Protein AF-0000000072904614 (afdb_homodimer)

Nearest PDB structures (foldseek):
  2lqo-assembly1_A  TM=5.918E-01  e=3.196E-02  Mycobacterium tuberculosis
  4i2t-assembly1_A  TM=4.762E-01  e=3.791E-01  Chlorella sorokiniana
  4i2u-assembly1_A  TM=4.594E-01  e=6.918E-01  Chlorella sorokiniana
  4ibp-assembly1_A  TM=5.693E-01  e=1.650E+00  Pseudomonas fluorescens PF5
  6eez-assembly1_A  TM=3.993E-01  e=1.033E+00  Wolbachia endosymbiont of Drosophila melanogaster

pLDDT: mean 92.01, std 10.98, range [40.97, 98.75]

Radius of gyration: 18.7 Å; Cα contacts (8 Å, |Δi|>4): 365; chains: 2; bounding box: 40×59×35 Å

Organism: NCBI:txid1402861

Solvent-accessible surface area (backbone atoms only — not comparable to full-atom values): 13484 Å² total; per-residue (Å²): 128,48,27,41,35,35,39,47,56,49,30,39,62,50,44,51,50,47,54,52,51,55,72,51,32,80,75,64,47,67,43,79,41,48,49,84,54,30,86,78,31,78,92,45,42,78,44,70,76,61,55,59,83,60,36,46,33,27,37,37,64,84,70,45,81,37,47,42,47,58,26,52,32,50,53,31,39,67,25,83,76,39,24,71,60,14,54,54,43,69,36,69,69,40,42,70,50,40,41,59,51,43,49,54,49,49,74,38,40,54,81,61,50,37,43,24,83,78,67,73,51,76,74,126,130,46,27,40,35,37,40,48,55,49,30,39,62,50,44,51,49,47,53,53,51,56,72,51,32,81,75,64,47,68,43,79,42,49,48,86,53,30,84,78,32,77,90,44,42,77,45,70,78,57,60,58,82,60,36,47,33,27,38,38,63,84,69,45,80,38,48,41,47,57,26,52,31,51,52,31,40,68,24,84,77,40,24,70,60,15,56,54,45,69,36,67,69,40,42,70,51,39,42,60,50,42,50,52,49,49,74,38,41,53,80,61,49,38,44,24,83,77,67,74,50,76,76,126

Secondary structure (DSSP, 8-state):
--EEEEE-TT-HHHHHHHHHHHHH-TT--EEEEEGGGGGG-GGGHHHHTTTTTTS-EEE-TT--EEEHHHHHHHHHHHSTTTHHHHHHTTSHHHHHHHHHHHHHHHHHHHHHH--HHHHT----/--EEEEE-TT-HHHHHHHHHHHHH-TT--EEEEEGGGGGG-GGGHHHHTS-TTTS-EEE-TT--EEEHHHHHHHHHHHSTTTHHHHHHTTSHHHHHHHHHHHHHHHHHHHHHH--HHHHT----

InterPro domains:
  IPR007263 DCC1-like thiol-disulfide oxidoreductase family [PF04134] (5-115)
  IPR044691 Thioredoxin DCC1 [PTHR34290] (5-115)

Structure (mmCIF, N/CA/C/O backbone):
data_AF-0000000072904614-model_v1
#
loop_
_entity.id
_entity.type
_entity.pdbx_description
1 polymer 'Uncharacterized protein'
#
loop_
_atom_site.group_PDB
_atom_site.id
_atom_site.type_symbol
_atom_site.label_atom_id
_atom_site.label_alt_id
_atom_site.label_comp_id
_atom_site.label_asym_id
_atom_site.label_entity_id
_atom_site.label_seq_id
_atom_site.pdbx_PDB_ins_code
_atom_site.Cartn_x
_atom_site.Cartn_y
_atom_site.Cartn_z
_atom_site.occupancy
_atom_site.B_iso_or_equiv
_atom_site.auth_seq_id
_atom_site.auth_comp_id
_atom_site.auth_asym_id
_atom_site.auth_atom_id
_atom_site.pdbx_PDB_model_num
ATOM 1 N N . MET A 1 1 ? 10.484 -17.938 -17.828 1 82.5 1 MET A N 1
ATOM 2 C CA . MET A 1 1 ? 9.289 -18.375 -17.109 1 82.5 1 MET A CA 1
ATOM 3 C C . MET A 1 1 ? 8.828 -17.312 -16.125 1 82.5 1 MET A C 1
ATOM 5 O O . MET A 1 1 ? 9.633 -16.484 -15.68 1 82.5 1 MET A O 1
ATOM 9 N N . LYS A 1 2 ? 7.52 -17.141 -15.844 1 96.38 2 LYS A N 1
ATOM 10 C CA . LYS A 1 2 ? 6.902 -16.125 -14.992 1 96.38 2 LYS A CA 1
ATOM 11 C C . LYS A 1 2 ? 6.555 -16.688 -13.625 1 96.38 2 LYS A C 1
ATOM 13 O O . LYS A 1 2 ? 6.496 -17.906 -13.438 1 96.38 2 LYS A O 1
ATOM 18 N N . HIS A 1 3 ? 6.527 -15.891 -12.648 1 98.31 3 HIS A N 1
ATOM 19 C CA . HIS A 1 3 ? 5.887 -16.25 -11.383 1 98.31 3 HIS A CA 1
ATOM 20 C C . HIS A 1 3 ? 4.371 -16.312 -11.539 1 98.31 3 HIS A C 1
ATOM 22 O O . HIS A 1 3 ? 3.793 -15.578 -12.336 1 98.31 3 HIS A O 1
ATOM 28 N N . LEU A 1 4 ? 3.793 -17.203 -10.828 1 97.75 4 LEU A N 1
ATOM 29 C CA . LEU A 1 4 ? 2.338 -17.281 -10.797 1 97.75 4 LEU A CA 1
ATOM 30 C C . LEU A 1 4 ? 1.793 -16.859 -9.438 1 97.75 4 LEU A C 1
ATOM 32 O O . LEU A 1 4 ? 2.111 -17.469 -8.422 1 97.75 4 LEU A O 1
ATOM 36 N N . VAL A 1 5 ? 0.991 -15.797 -9.43 1 98.12 5 VAL A N 1
ATOM 37 C CA . VAL A 1 5 ? 0.44 -15.242 -8.195 1 98.12 5 VAL A CA 1
ATOM 38 C C . VAL A 1 5 ? -1.042 -15.594 -8.086 1 98.12 5 VAL A C 1
ATOM 40 O O . VAL A 1 5 ? -1.798 -15.43 -9.047 1 98.12 5 VAL A O 1
ATOM 43 N N . PHE A 1 6 ? -1.415 -16.078 -6.949 1 96.88 6 PHE A N 1
ATOM 44 C CA . PHE A 1 6 ? -2.805 -16.406 -6.66 1 96.88 6 PHE A CA 1
ATOM 45 C C . PHE A 1 6 ? -3.441 -15.336 -5.785 1 96.88 6 PHE A C 1
ATOM 47 O O . PHE A 1 6 ? -2.939 -15.039 -4.699 1 96.88 6 PHE A O 1
ATOM 54 N N . TYR A 1 7 ? -4.547 -14.766 -6.23 1 96.56 7 TYR A N 1
ATOM 55 C CA . TYR A 1 7 ? -5.172 -13.672 -5.496 1 96.56 7 TYR A CA 1
ATOM 56 C C . TYR A 1 7 ? -6.664 -13.922 -5.316 1 96.56 7 TYR A C 1
ATOM 58 O O . TYR A 1 7 ? -7.262 -14.711 -6.055 1 96.56 7 TYR A O 1
ATOM 66 N N . ASP A 1 8 ? -7.172 -13.297 -4.348 1 95.69 8 ASP A N 1
ATOM 67 C CA . ASP A 1 8 ? -8.602 -13.391 -4.078 1 95.69 8 ASP A CA 1
ATOM 68 C C . ASP A 1 8 ? -9.383 -12.352 -4.883 1 95.69 8 ASP A C 1
ATOM 70 O O . ASP A 1 8 ? -9.445 -11.18 -4.492 1 95.69 8 ASP A O 1
ATOM 74 N N . ALA A 1 9 ? -10.062 -12.805 -5.906 1 95.56 9 ALA A N 1
ATOM 75 C CA . ALA A 1 9 ? -10.742 -11.906 -6.836 1 95.56 9 ALA A CA 1
ATOM 76 C C . ALA A 1 9 ? -12.023 -11.352 -6.227 1 95.56 9 ALA A C 1
ATOM 78 O O . ALA A 1 9 ? -12.602 -10.398 -6.746 1 95.56 9 ALA A O 1
ATOM 79 N N . ASP A 1 10 ? -12.445 -11.922 -5.168 1 94.62 10 ASP A N 1
ATOM 80 C CA . ASP A 1 10 ? -13.656 -11.438 -4.508 1 94.62 10 ASP A CA 1
ATOM 81 C C . ASP A 1 10 ? -13.344 -10.281 -3.566 1 94.62 10 ASP A C 1
ATOM 83 O O . ASP A 1 10 ? -14.25 -9.609 -3.066 1 94.62 10 ASP A O 1
ATOM 87 N N . CYS A 1 11 ? -12.117 -10.031 -3.303 1 96.69 11 CYS A N 1
ATOM 88 C CA . CYS A 1 11 ? -11.664 -9 -2.375 1 96.69 11 CYS A CA 1
ATOM 89 C C . CYS A 1 11 ? -11.289 -7.723 -3.117 1 96.69 11 CYS A C 1
ATOM 91 O O . CYS A 1 11 ? -10.367 -7.723 -3.934 1 96.69 11 CYS A O 1
ATOM 93 N N . PRO A 1 12 ? -11.922 -6.578 -2.807 1 97.12 12 PRO A N 1
ATOM 94 C CA . PRO A 1 12 ? -11.602 -5.328 -3.5 1 97.12 12 PRO A CA 1
ATOM 95 C C . PRO A 1 12 ? -10.156 -4.898 -3.303 1 97.12 12 PRO A C 1
ATOM 97 O O . PRO A 1 12 ? -9.516 -4.418 -4.242 1 97.12 12 PRO A O 1
ATOM 100 N N . LEU A 1 13 ? -9.664 -5.062 -2.117 1 98.06 13 LEU A N 1
ATOM 101 C CA . LEU A 1 13 ? -8.266 -4.734 -1.896 1 98.06 13 LEU A CA 1
ATOM 102 C C . LEU A 1 13 ? -7.359 -5.578 -2.785 1 98.06 13 LEU A C 1
ATOM 104 O O . LEU A 1 13 ? -6.488 -5.047 -3.479 1 98.06 13 LEU A O 1
ATOM 108 N N . CYS A 1 14 ? -7.547 -6.832 -2.803 1 98.25 14 CYS A N 1
ATOM 109 C CA . CYS A 1 14 ? -6.707 -7.766 -3.541 1 98.25 14 CYS A CA 1
ATOM 110 C C . CYS A 1 14 ? -6.766 -7.488 -5.039 1 98.25 14 CYS A C 1
ATOM 112 O O . CYS A 1 14 ? -5.73 -7.449 -5.707 1 98.25 14 CYS A O 1
ATOM 114 N N . SER A 1 15 ? -7.902 -7.281 -5.516 1 97.81 15 SER A N 1
ATOM 115 C CA . SER A 1 15 ? -8.102 -7.066 -6.945 1 97.81 15 SER A CA 1
ATOM 116 C C . SER A 1 15 ? -7.477 -5.75 -7.398 1 97.81 15 SER A C 1
ATOM 118 O O . SER A 1 15 ? -6.891 -5.676 -8.484 1 97.81 15 SER A O 1
ATOM 120 N N . ASN A 1 16 ? -7.645 -4.766 -6.637 1 98.25 16 ASN A N 1
ATOM 121 C CA . ASN A 1 16 ? -7.129 -3.471 -7.066 1 98.25 16 ASN A CA 1
ATOM 122 C C . ASN A 1 16 ? -5.621 -3.367 -6.848 1 98.25 16 ASN A C 1
ATOM 124 O O . ASN A 1 16 ? -4.922 -2.713 -7.621 1 98.25 16 ASN A O 1
ATOM 128 N N . VAL A 1 17 ? -5.062 -4.035 -5.797 1 98.5 17 VAL A N 1
ATOM 129 C CA . 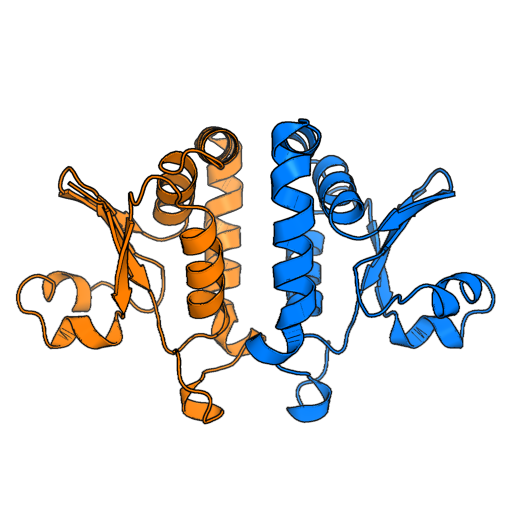VAL A 1 17 ? -3.611 -4.129 -5.66 1 98.5 17 VAL A CA 1
ATOM 130 C C . VAL A 1 17 ? -3.025 -4.859 -6.863 1 98.5 17 VAL A C 1
ATOM 132 O O . VAL A 1 17 ? -1.994 -4.453 -7.406 1 98.5 17 VAL A O 1
ATOM 135 N N . LYS A 1 18 ? -3.691 -5.879 -7.273 1 98.62 18 LYS A N 1
ATOM 136 C CA . LYS A 1 18 ? -3.266 -6.578 -8.484 1 98.62 18 LYS A CA 1
ATOM 137 C C . LYS A 1 18 ? -3.174 -5.621 -9.672 1 98.62 18 LYS A C 1
ATOM 139 O O . LYS A 1 18 ? -2.186 -5.629 -10.406 1 98.62 18 LYS A O 1
ATOM 144 N N . LYS A 1 19 ? -4.176 -4.789 -9.875 1 98.38 19 LYS A N 1
ATOM 145 C CA . LYS A 1 19 ? -4.184 -3.82 -10.969 1 98.38 19 LYS A CA 1
ATOM 146 C C . LYS A 1 19 ? -2.959 -2.912 -10.906 1 98.38 19 LYS A C 1
ATOM 148 O O . LYS A 1 19 ? -2.303 -2.682 -11.922 1 98.38 19 LYS A O 1
ATOM 153 N N . VAL A 1 20 ? -2.67 -2.473 -9.758 1 98.31 20 VAL A N 1
ATOM 154 C CA . VAL A 1 20 ? -1.54 -1.573 -9.555 1 98.31 20 VAL A CA 1
ATOM 155 C C . VAL A 1 20 ? -0.234 -2.303 -9.859 1 98.31 20 VAL A C 1
ATOM 157 O O . VAL A 1 20 ? 0.625 -1.778 -10.57 1 98.31 20 VAL A O 1
ATOM 160 N N . VAL A 1 21 ? -0.074 -3.512 -9.297 1 98.56 21 VAL A N 1
ATOM 161 C CA . VAL A 1 21 ? 1.147 -4.285 -9.492 1 98.56 21 VAL A CA 1
ATOM 162 C C . VAL A 1 21 ? 1.318 -4.617 -10.969 1 98.56 21 VAL A C 1
ATOM 164 O O . VAL A 1 21 ? 2.432 -4.562 -11.5 1 98.56 21 VAL A O 1
ATOM 167 N N . GLN A 1 22 ? 0.254 -4.898 -11.633 1 98.38 22 GLN A N 1
ATOM 168 C CA . GLN A 1 22 ? 0.303 -5.176 -13.062 1 98.38 22 GLN A CA 1
ATOM 169 C C . GLN A 1 22 ? 0.791 -3.959 -13.844 1 98.38 22 GLN A C 1
ATOM 171 O O . GLN A 1 22 ? 1.58 -4.094 -14.781 1 98.38 22 GLN A O 1
ATOM 176 N N . ALA A 1 23 ? 0.336 -2.828 -13.453 1 97.25 23 ALA A N 1
ATOM 177 C CA . ALA A 1 23 ? 0.753 -1.594 -14.117 1 97.25 23 ALA A CA 1
ATOM 178 C C . ALA A 1 23 ? 2.248 -1.349 -13.922 1 97.25 23 ALA A C 1
ATOM 180 O O . ALA A 1 23 ? 2.902 -0.766 -14.789 1 97.25 23 ALA A O 1
ATOM 181 N N . LEU A 1 24 ? 2.773 -1.854 -12.867 1 97.19 24 LEU A N 1
ATOM 182 C CA . LEU A 1 24 ? 4.18 -1.645 -12.531 1 97.19 24 LEU A CA 1
ATOM 183 C C . LEU A 1 24 ? 5.047 -2.75 -13.125 1 97.19 24 LEU A C 1
ATOM 185 O O . LEU A 1 24 ? 6.273 -2.631 -13.164 1 97.19 24 LEU A O 1
ATOM 189 N N . ASP A 1 25 ? 4.406 -3.773 -13.57 1 97.88 25 ASP A N 1
ATOM 190 C CA . ASP A 1 25 ? 5.117 -4.941 -14.07 1 97.88 25 ASP A CA 1
ATOM 191 C C . ASP A 1 25 ? 5.457 -4.781 -15.555 1 97.88 25 ASP A C 1
ATOM 193 O O . ASP A 1 25 ? 5.031 -5.586 -16.391 1 97.88 25 ASP A O 1
ATOM 197 N N . TRP A 1 26 ? 6.348 -3.908 -15.852 1 96.06 26 TRP A N 1
ATOM 198 C CA . TRP A 1 26 ? 6.742 -3.629 -17.234 1 96.06 26 TRP A CA 1
ATOM 199 C C . TRP A 1 26 ? 7.496 -4.809 -17.828 1 96.06 26 TRP A C 1
ATOM 201 O O . TRP A 1 26 ? 7.543 -4.969 -19.047 1 96.06 26 TRP A O 1
ATOM 211 N N . GLY A 1 27 ? 8.117 -5.633 -17.016 1 96.06 27 GLY A N 1
ATOM 212 C CA . GLY A 1 27 ? 8.875 -6.785 -17.484 1 96.06 27 GLY A CA 1
ATOM 213 C C . GLY A 1 27 ? 8.016 -8.016 -17.703 1 96.06 27 GLY A C 1
ATOM 214 O O . GLY A 1 27 ? 8.523 -9.062 -18.094 1 96.06 27 GLY A O 1
ATOM 215 N N . LYS A 1 28 ? 6.715 -7.91 -17.422 1 97.5 28 LYS A N 1
ATOM 216 C CA . LYS A 1 28 ? 5.777 -9.016 -17.578 1 97.5 28 LYS A CA 1
ATOM 217 C C . LYS A 1 28 ? 6.285 -10.273 -16.875 1 97.5 28 LYS A C 1
ATOM 219 O O . LYS A 1 28 ? 6.336 -11.352 -17.469 1 97.5 28 LYS A O 1
ATOM 224 N N . ARG A 1 29 ? 6.59 -10.07 -15.602 1 97.94 29 ARG A N 1
ATOM 225 C CA . ARG A 1 29 ? 7.227 -11.133 -14.82 1 97.94 29 ARG A CA 1
ATOM 226 C C . ARG A 1 29 ? 6.184 -11.969 -14.078 1 97.94 29 ARG A C 1
ATOM 228 O O . ARG A 1 29 ? 6.492 -13.047 -13.578 1 97.94 29 ARG A O 1
ATOM 235 N N . LEU A 1 30 ? 4.988 -11.5 -14.039 1 98.69 30 LEU A N 1
ATOM 236 C CA . LEU A 1 30 ? 3.975 -12.125 -13.195 1 98.69 30 LEU A CA 1
ATOM 237 C C . LEU A 1 30 ? 2.785 -12.594 -14.031 1 98.69 30 LEU A C 1
ATOM 239 O O . LEU A 1 30 ? 2.326 -11.875 -14.914 1 98.69 30 LEU A O 1
ATOM 243 N N . ASP A 1 31 ? 2.283 -13.766 -13.805 1 98.38 31 ASP A N 1
ATOM 244 C CA . ASP A 1 31 ? 0.938 -14.211 -14.156 1 98.38 31 ASP A CA 1
ATOM 245 C C . ASP A 1 31 ? 0.038 -14.25 -12.922 1 98.38 31 ASP A C 1
ATOM 247 O O . ASP A 1 31 ? 0.518 -14.445 -11.805 1 98.38 31 ASP A O 1
ATOM 251 N N . TRP A 1 32 ? -1.227 -14.07 -13.164 1 98 32 TRP A N 1
ATOM 252 C CA . TRP A 1 32 ? -2.186 -14.008 -12.062 1 98 32 TRP A CA 1
ATOM 253 C C . TRP A 1 32 ? -3.307 -15.023 -12.258 1 98 32 TRP A C 1
ATOM 255 O O . TRP A 1 32 ? -3.793 -15.211 -13.375 1 98 32 TRP A O 1
ATOM 265 N N . MET A 1 33 ? -3.689 -15.633 -11.18 1 96.31 33 MET A N 1
ATOM 266 C CA . MET A 1 33 ? -4.801 -16.578 -11.188 1 96.31 33 MET A CA 1
ATOM 267 C C . MET A 1 33 ? -5.703 -16.359 -9.977 1 96.31 33 MET A C 1
ATOM 269 O O . MET A 1 33 ? -5.227 -16.359 -8.836 1 96.31 33 MET A O 1
ATOM 273 N N . PRO A 1 34 ? -6.992 -16.141 -10.211 1 95.81 34 PRO A N 1
ATOM 274 C CA . PRO A 1 34 ? -7.895 -16.078 -9.062 1 95.81 34 PRO A CA 1
ATOM 275 C C . PRO A 1 34 ? -7.961 -17.406 -8.297 1 95.81 34 PRO A C 1
ATOM 277 O O . PRO A 1 34 ? -8.016 -18.469 -8.906 1 95.81 34 PRO A O 1
ATOM 280 N N . VAL A 1 35 ? -7.938 -17.266 -6.984 1 93.94 35 VAL A N 1
ATOM 281 C CA . VAL A 1 35 ? -7.988 -18.469 -6.16 1 93.94 35 VAL A CA 1
ATOM 282 C C . VAL A 1 35 ? -9.305 -19.203 -6.402 1 93.94 35 VAL A C 1
ATOM 284 O O . VAL A 1 35 ? -9.367 -20.438 -6.277 1 93.94 35 VAL A O 1
ATOM 287 N N . GLN A 1 36 ? -10.273 -18.516 -6.734 1 90.44 36 GLN A N 1
ATOM 288 C CA . GLN A 1 36 ? -11.594 -19.078 -7.004 1 90.44 36 GLN A CA 1
ATOM 289 C C . GLN A 1 36 ? -11.539 -20.062 -8.172 1 90.44 36 GLN A C 1
ATOM 291 O O . GLN A 1 36 ? -12.438 -20.891 -8.328 1 90.44 36 GLN A O 1
ATOM 296 N N . SER A 1 37 ? -10.523 -20 -8.992 1 90.19 37 SER A N 1
ATOM 297 C CA . SER A 1 37 ? -10.406 -20.875 -10.164 1 90.19 37 SER A CA 1
ATOM 298 C C . SER A 1 37 ? -9.57 -22.109 -9.852 1 90.19 37 SER A C 1
ATOM 300 O O . SER A 1 37 ? -9.508 -23.031 -10.664 1 90.19 37 SER A O 1
ATOM 302 N N . ILE A 1 38 ? -8.969 -22.172 -8.727 1 86.94 38 ILE A N 1
ATOM 303 C CA . ILE A 1 38 ? -8.008 -23.219 -8.391 1 86.94 38 ILE A CA 1
ATOM 304 C C . ILE A 1 38 ? -8.711 -24.562 -8.312 1 86.94 38 ILE A C 1
ATOM 306 O O . ILE A 1 38 ? -8.148 -25.594 -8.711 1 86.94 38 ILE A O 1
ATOM 310 N N . GLN A 1 39 ? -9.875 -24.562 -7.715 1 79.06 39 GLN A N 1
ATOM 311 C CA . GLN A 1 39 ? -10.594 -25.828 -7.543 1 79.06 39 GLN A CA 1
ATOM 312 C C . GLN A 1 39 ? -10.812 -26.516 -8.883 1 79.06 39 GLN A C 1
ATOM 314 O O . GLN A 1 39 ? -10.883 -27.75 -8.953 1 79.06 39 GLN A O 1
ATOM 319 N N . SER A 1 40 ? -10.789 -25.781 -9.883 1 80.81 40 SER A N 1
ATOM 320 C CA . SER A 1 40 ? -11.055 -26.344 -11.211 1 80.81 40 SER A CA 1
ATOM 321 C C . SER A 1 40 ? -9.766 -26.766 -11.898 1 80.81 40 SER A C 1
ATOM 323 O O . SER A 1 40 ? -9.797 -27.391 -12.953 1 80.81 40 SER A O 1
ATOM 325 N N . GLU A 1 41 ? -8.68 -26.453 -11.242 1 80.94 41 GLU A N 1
ATOM 326 C CA . GLU A 1 41 ? -7.387 -26.766 -11.836 1 80.94 41 GLU A CA 1
ATOM 327 C C . GLU A 1 41 ? -6.668 -27.859 -11.047 1 80.94 41 GLU A C 1
ATOM 329 O O . GLU A 1 41 ? -6.172 -27.609 -9.945 1 80.94 41 GLU A O 1
ATOM 334 N N . GLN A 1 42 ? -6.531 -28.984 -11.586 1 77.44 42 GLN A N 1
ATOM 335 C CA . GLN A 1 42 ? -5.922 -30.125 -10.922 1 77.44 42 GLN A CA 1
ATOM 336 C C . GLN A 1 42 ? -4.508 -29.812 -10.453 1 77.44 42 GLN A C 1
ATOM 338 O O . GLN A 1 42 ? -4.102 -30.219 -9.359 1 77.44 42 GLN A O 1
ATOM 343 N N . LYS A 1 43 ? -3.826 -29.016 -11.211 1 83.31 43 LYS A N 1
ATOM 344 C CA . LYS A 1 43 ? -2.42 -28.703 -10.969 1 83.31 43 LYS A CA 1
ATOM 345 C C . LYS A 1 43 ? -2.236 -27.969 -9.648 1 83.31 43 LYS A C 1
ATOM 347 O O . LYS A 1 43 ? -1.2 -28.109 -8.992 1 83.31 43 LYS A O 1
ATOM 352 N N . PHE A 1 44 ? -3.297 -27.281 -9.188 1 83.94 44 PHE A N 1
ATOM 353 C CA . PHE A 1 44 ? -3.111 -26.406 -8.023 1 83.94 44 PHE A CA 1
ATOM 354 C C . PHE A 1 44 ? -4.02 -26.844 -6.883 1 83.94 44 PHE A C 1
ATOM 356 O O . PHE A 1 44 ? -4.242 -26.078 -5.938 1 83.94 44 PHE A O 1
ATOM 363 N N . ARG A 1 45 ? -4.469 -27.984 -6.969 1 79.94 45 ARG A N 1
ATOM 364 C CA . ARG A 1 45 ? -5.391 -28.516 -5.965 1 79.94 45 ARG A CA 1
ATOM 365 C C . ARG A 1 45 ? -4.727 -28.578 -4.594 1 79.94 45 ARG A C 1
ATOM 367 O O . ARG A 1 45 ? -5.391 -28.438 -3.564 1 79.94 45 ARG A O 1
ATOM 374 N N . PHE A 1 46 ? -3.424 -28.781 -4.605 1 82.06 46 PHE A N 1
ATOM 375 C CA . PHE A 1 46 ? -2.701 -28.875 -3.344 1 82.06 46 PHE A CA 1
ATOM 376 C C . PHE A 1 46 ? -2.775 -27.562 -2.57 1 82.06 46 PHE A C 1
ATOM 378 O O . PHE A 1 46 ? -2.635 -27.547 -1.346 1 82.06 46 PHE A O 1
ATOM 385 N N . LEU A 1 47 ? -3.051 -26.484 -3.256 1 84.94 47 LEU A N 1
ATOM 386 C CA . LEU A 1 47 ? -3.154 -25.172 -2.615 1 84.94 47 LEU A CA 1
ATOM 387 C C . LEU A 1 47 ? -4.512 -25 -1.939 1 84.94 47 LEU A C 1
ATOM 389 O O . LEU A 1 47 ? -4.66 -24.188 -1.024 1 84.94 47 LEU A O 1
ATOM 393 N N . ALA A 1 48 ? -5.434 -25.719 -2.436 1 76.81 48 ALA A N 1
ATOM 394 C CA . ALA A 1 48 ? -6.785 -25.594 -1.901 1 76.81 48 ALA A CA 1
ATOM 395 C C . ALA A 1 48 ? -6.824 -25.938 -0.418 1 76.81 48 ALA A C 1
ATOM 397 O O . ALA A 1 48 ? -7.668 -25.438 0.327 1 76.81 48 ALA A O 1
ATOM 398 N N . LYS A 1 49 ? -5.965 -26.703 -0.024 1 74.81 49 LYS A N 1
ATOM 399 C CA . LYS A 1 49 ? -5.914 -27.188 1.355 1 74.81 49 LYS A CA 1
ATOM 400 C C . LYS A 1 49 ? -5.133 -26.219 2.242 1 74.81 49 LYS A C 1
ATOM 402 O O . LYS A 1 49 ? -5.09 -26.391 3.463 1 74.81 49 LYS A O 1
ATOM 407 N N . ARG A 1 50 ? -4.488 -25.203 1.714 1 74.19 50 ARG A N 1
ATOM 408 C CA . ARG A 1 50 ? -3.553 -24.359 2.443 1 74.19 50 ARG A CA 1
ATOM 409 C C . ARG A 1 50 ? -4.184 -23.016 2.777 1 74.19 50 ARG A C 1
ATOM 411 O O . ARG A 1 50 ? -3.475 -22.031 3.021 1 74.19 50 ARG A O 1
ATOM 418 N N . ASN A 1 51 ? -5.34 -22.844 3.07 1 82 51 ASN A N 1
ATOM 419 C CA . ASN A 1 51 ? -5.926 -21.547 3.402 1 82 51 ASN A CA 1
ATOM 420 C C . ASN A 1 51 ? -5.617 -20.5 2.34 1 82 51 ASN A C 1
ATOM 422 O O . ASN A 1 51 ? -5.152 -19.406 2.658 1 82 51 ASN A O 1
ATOM 426 N N . ILE A 1 52 ? -5.754 -20.719 1.19 1 85.44 52 ILE A N 1
ATOM 427 C CA . ILE A 1 52 ? -5.363 -19.922 0.028 1 85.44 52 ILE A CA 1
ATOM 428 C C . ILE A 1 52 ? -6.188 -18.641 -0.021 1 85.44 52 ILE A C 1
ATOM 430 O O . ILE A 1 52 ? -5.836 -17.703 -0.728 1 85.44 52 ILE A O 1
ATOM 434 N N . TYR A 1 53 ? -7.184 -18.609 0.841 1 87.25 53 TYR A N 1
ATOM 435 C CA . TYR A 1 53 ? -7.996 -17.406 0.892 1 87.25 53 TYR A CA 1
ATOM 436 C C . TYR A 1 53 ? -7.484 -16.453 1.964 1 87.25 53 TYR A C 1
ATOM 438 O O . TYR A 1 53 ? -7.832 -15.266 1.97 1 87.25 53 TYR A O 1
ATOM 446 N N . ASP A 1 54 ? -6.707 -16.984 2.777 1 92.19 54 ASP A N 1
ATOM 447 C CA . ASP A 1 54 ? -6.332 -16.172 3.938 1 92.19 54 ASP A CA 1
ATOM 448 C C . ASP A 1 54 ? -5.148 -15.266 3.617 1 92.19 54 ASP A C 1
ATOM 450 O O . ASP A 1 54 ? -4.984 -14.211 4.23 1 92.19 54 ASP A O 1
ATOM 454 N N . GLU A 1 55 ? -4.324 -15.766 2.74 1 95.44 55 GLU A N 1
ATOM 455 C CA . GLU A 1 55 ? -3.145 -14.984 2.389 1 95.44 55 GLU A CA 1
ATOM 456 C C . GLU A 1 55 ? -2.803 -15.133 0.91 1 95.44 55 GLU A C 1
ATOM 458 O O . GLU A 1 55 ? -3.141 -16.141 0.287 1 95.44 55 GLU A O 1
ATOM 463 N N . ILE A 1 56 ? -2.131 -14.102 0.359 1 97.56 56 ILE A N 1
ATOM 464 C CA . ILE A 1 56 ? -1.665 -14.18 -1.021 1 97.56 56 ILE A CA 1
ATOM 465 C C . ILE A 1 56 ? -0.592 -15.258 -1.144 1 97.56 56 ILE A C 1
ATOM 467 O O . ILE A 1 56 ? 0.248 -15.414 -0.253 1 97.56 56 ILE A O 1
ATOM 471 N N . HIS A 1 57 ? -0.603 -16.016 -2.25 1 97.19 57 HIS A N 1
ATOM 472 C CA . HIS A 1 57 ? 0.377 -17.047 -2.539 1 97.19 57 HIS A CA 1
ATOM 473 C C . HIS A 1 57 ? 1 -16.859 -3.918 1 97.19 57 HIS A C 1
ATOM 475 O O . HIS A 1 57 ? 0.392 -16.234 -4.793 1 97.19 57 HIS A O 1
ATOM 481 N N . MET A 1 58 ? 2.172 -17.391 -4.082 1 97.44 58 MET A N 1
ATOM 482 C CA . MET A 1 58 ? 2.836 -17.391 -5.383 1 97.44 58 MET A CA 1
ATOM 483 C C . MET A 1 58 ? 3.686 -18.641 -5.566 1 97.44 58 MET A C 1
ATOM 485 O O . MET A 1 58 ? 4.289 -19.125 -4.613 1 97.44 58 MET A O 1
ATOM 489 N N . ILE A 1 59 ? 3.666 -19.125 -6.727 1 96.62 59 ILE A N 1
ATOM 490 C CA . ILE A 1 59 ? 4.664 -20.094 -7.172 1 96.62 59 ILE A CA 1
ATOM 491 C C . ILE A 1 59 ? 5.691 -19.406 -8.062 1 96.62 59 ILE A C 1
ATOM 493 O O . ILE A 1 59 ? 5.344 -18.875 -9.125 1 96.62 59 ILE A O 1
ATOM 497 N N . SER A 1 60 ? 6.895 -19.484 -7.652 1 97.94 60 SER A N 1
ATOM 498 C CA . SER A 1 60 ? 7.941 -18.797 -8.398 1 97.94 60 SER A CA 1
ATOM 499 C C . SER A 1 60 ? 8.305 -19.547 -9.672 1 97.94 60 SER A C 1
ATOM 501 O O . SER A 1 60 ? 7.918 -20.703 -9.844 1 97.94 60 SER A O 1
ATOM 503 N N . ARG A 1 61 ? 9.023 -18.875 -10.516 1 96.5 61 ARG A N 1
ATOM 504 C CA . ARG A 1 61 ? 9.492 -19.484 -11.75 1 96.5 61 ARG A CA 1
ATOM 505 C C . ARG A 1 61 ? 10.352 -20.719 -11.469 1 96.5 61 ARG A C 1
ATOM 507 O O . ARG A 1 61 ? 10.5 -21.578 -12.32 1 96.5 61 ARG A O 1
ATOM 514 N N . ASP A 1 62 ? 10.953 -20.797 -10.258 1 95.81 62 ASP A N 1
ATOM 515 C CA . ASP A 1 62 ? 11.766 -21.938 -9.852 1 95.81 62 ASP A CA 1
ATOM 516 C C . ASP A 1 62 ? 10.93 -22.938 -9.062 1 95.81 62 ASP A C 1
ATOM 518 O O . ASP A 1 62 ? 11.484 -23.766 -8.328 1 95.81 62 ASP A O 1
ATOM 522 N N . ASN A 1 63 ? 9.68 -22.734 -9.008 1 95.12 63 ASN A N 1
ATOM 523 C CA . ASN A 1 63 ? 8.719 -23.672 -8.43 1 95.12 63 ASN A CA 1
ATOM 524 C C . ASN A 1 63 ? 8.758 -23.656 -6.906 1 95.12 63 ASN A C 1
ATOM 526 O O . ASN A 1 63 ? 8.578 -24.688 -6.266 1 95.12 63 ASN A O 1
ATOM 530 N N . GLU A 1 64 ? 9.109 -22.578 -6.371 1 96.88 64 GLU A N 1
ATOM 531 C CA . GLU A 1 64 ? 9.031 -22.391 -4.926 1 96.88 64 GLU A CA 1
ATOM 532 C C . GLU A 1 64 ? 7.711 -21.734 -4.527 1 96.88 64 GLU A C 1
ATOM 534 O O . GLU A 1 64 ? 7.227 -20.828 -5.215 1 96.88 64 GLU A O 1
ATOM 539 N N . LEU A 1 65 ? 7.148 -22.203 -3.432 1 95.94 65 LEU A N 1
ATOM 540 C CA . LEU A 1 65 ? 5.887 -21.672 -2.938 1 95.94 65 LEU A CA 1
ATOM 541 C C . LEU A 1 65 ? 6.125 -20.609 -1.863 1 95.94 65 LEU A C 1
ATOM 543 O O . LEU A 1 65 ? 6.879 -20.844 -0.917 1 95.94 65 LEU A O 1
ATOM 547 N N . PHE A 1 66 ? 5.609 -19.453 -2.021 1 97.12 66 PHE A N 1
ATOM 548 C CA . PHE A 1 66 ? 5.633 -18.375 -1.044 1 97.12 66 PHE A CA 1
ATOM 549 C C . PHE A 1 66 ? 4.2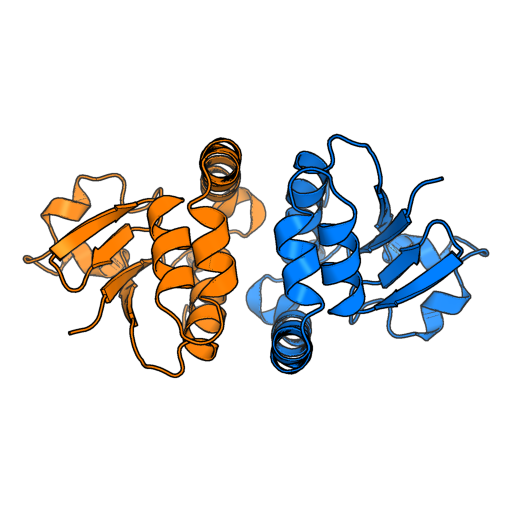23 -18 -0.614 1 97.12 66 PHE A C 1
ATOM 551 O O . PHE A 1 66 ? 3.26 -18.234 -1.344 1 97.12 66 PHE A O 1
ATOM 558 N N . SER A 1 67 ? 4.102 -17.391 0.602 1 96.62 67 SER A N 1
ATOM 559 C CA . SER A 1 67 ? 2.809 -16.938 1.099 1 96.62 67 SER A CA 1
ATOM 560 C C . SER A 1 67 ? 2.941 -15.656 1.9 1 96.62 67 SER A C 1
ATOM 562 O O . SER A 1 67 ? 4.027 -15.328 2.385 1 96.62 67 SER A O 1
ATOM 564 N N . GLY A 1 68 ? 1.876 -14.93 1.968 1 97.5 68 GLY A N 1
ATOM 565 C CA . GLY A 1 68 ? 1.8 -13.766 2.836 1 97.5 68 GLY A CA 1
ATOM 566 C C . GLY A 1 68 ? 2.85 -12.719 2.52 1 97.5 68 GLY A C 1
ATOM 567 O O . GLY A 1 68 ? 3.059 -12.375 1.355 1 97.5 68 GLY A O 1
ATOM 568 N N . PHE A 1 69 ? 3.473 -12.266 3.566 1 98.38 69 PHE A N 1
ATOM 569 C CA . PHE A 1 69 ? 4.48 -11.219 3.471 1 98.38 69 PHE A CA 1
ATOM 570 C C . PHE A 1 69 ? 5.613 -11.641 2.539 1 98.38 69 PHE A C 1
ATOM 572 O O . PHE A 1 69 ? 6.133 -10.82 1.779 1 98.38 69 PHE A O 1
ATOM 579 N N . TYR A 1 70 ? 5.898 -12.852 2.52 1 98.31 70 TYR A N 1
ATOM 580 C CA . TYR A 1 70 ? 7.008 -13.352 1.718 1 98.31 70 TYR A CA 1
ATOM 581 C C . TYR A 1 70 ? 6.672 -13.305 0.232 1 98.31 70 TYR A C 1
ATOM 583 O O . TYR A 1 70 ? 7.551 -13.094 -0.605 1 98.31 70 TYR A O 1
ATOM 591 N N . THR A 1 71 ? 5.391 -13.477 -0.071 1 98.56 71 THR A N 1
ATOM 592 C CA . THR A 1 71 ? 4.953 -13.289 -1.449 1 98.56 71 THR A CA 1
ATOM 593 C C . THR A 1 71 ? 5.07 -11.82 -1.86 1 98.56 71 THR A C 1
ATOM 595 O O . THR A 1 71 ? 5.59 -11.516 -2.936 1 98.56 71 THR A O 1
ATOM 598 N N . VAL A 1 72 ? 4.668 -10.938 -0.969 1 98.62 72 VAL A N 1
ATOM 599 C CA . VAL A 1 72 ? 4.699 -9.508 -1.253 1 98.62 72 VAL A CA 1
ATOM 600 C C . VAL A 1 72 ? 6.137 -9.062 -1.516 1 98.62 72 VAL A C 1
ATOM 602 O O . VAL A 1 72 ? 6.414 -8.391 -2.514 1 98.62 72 VAL A O 1
ATOM 605 N N . ARG A 1 73 ? 7.035 -9.445 -0.664 1 98 73 ARG A N 1
ATOM 606 C CA . ARG A 1 73 ? 8.422 -9.016 -0.833 1 98 73 ARG A CA 1
ATOM 607 C C . ARG A 1 73 ? 9.023 -9.594 -2.109 1 98 73 ARG A C 1
ATOM 609 O O . ARG A 1 73 ? 9.789 -8.922 -2.801 1 98 73 ARG A O 1
ATOM 616 N N . LYS A 1 74 ? 8.695 -10.859 -2.463 1 98.44 74 LYS A N 1
ATOM 617 C CA . LYS A 1 74 ? 9.203 -11.477 -3.682 1 98.44 74 LYS A CA 1
ATOM 618 C C . LYS A 1 74 ? 8.641 -10.797 -4.926 1 98.44 74 LYS A C 1
ATOM 620 O O . LYS A 1 74 ? 9.359 -10.555 -5.895 1 98.44 74 LYS A O 1
ATOM 625 N N . ILE A 1 75 ? 7.383 -10.461 -4.879 1 98.75 75 ILE A N 1
ATOM 626 C CA . ILE A 1 75 ? 6.758 -9.742 -5.984 1 98.75 75 ILE A CA 1
ATOM 627 C C . ILE A 1 75 ? 7.48 -8.414 -6.215 1 98.75 75 ILE A C 1
ATOM 629 O O . ILE A 1 75 ? 7.934 -8.133 -7.328 1 98.75 75 ILE A O 1
ATOM 633 N N . LEU A 1 76 ? 7.625 -7.648 -5.184 1 97.81 76 LEU A N 1
ATOM 634 C CA . LEU A 1 76 ? 8.219 -6.324 -5.316 1 97.81 76 LEU A CA 1
ATOM 635 C C . LEU A 1 76 ? 9.664 -6.418 -5.781 1 97.81 76 LEU A C 1
ATOM 637 O O . LEU A 1 76 ? 10.125 -5.582 -6.562 1 97.81 76 LEU A O 1
ATOM 641 N N . LYS A 1 77 ? 10.344 -7.418 -5.359 1 97.69 77 LYS A N 1
ATOM 642 C CA . LYS A 1 77 ? 11.734 -7.609 -5.762 1 97.69 77 LYS A CA 1
ATOM 643 C C . LYS A 1 77 ? 11.828 -8.008 -7.23 1 97.69 77 LYS A C 1
ATOM 645 O O . LYS A 1 77 ? 12.82 -7.703 -7.898 1 97.69 77 LYS A O 1
ATOM 650 N N . SER A 1 78 ? 10.828 -8.617 -7.711 1 97.44 78 SER A N 1
ATOM 651 C CA . SER A 1 78 ? 10.875 -9.203 -9.047 1 97.44 78 SER A CA 1
ATOM 652 C C . SER A 1 78 ? 10.594 -8.164 -10.117 1 97.44 78 SER A C 1
ATOM 654 O O . SER A 1 78 ? 10.852 -8.391 -11.305 1 97.44 78 SER A O 1
ATOM 656 N N . LEU A 1 79 ? 10.07 -7.035 -9.789 1 96.94 79 LEU A N 1
ATOM 657 C CA . LEU A 1 79 ? 9.672 -6.031 -10.773 1 96.94 79 LEU A CA 1
ATOM 658 C C . LEU A 1 79 ? 10.781 -5.004 -10.969 1 96.94 79 LEU A C 1
ATOM 660 O O . LEU A 1 79 ? 11.43 -4.582 -10 1 96.94 79 LEU A O 1
ATOM 664 N N . PRO A 1 80 ? 10.984 -4.543 -12.164 1 95 80 PRO A N 1
ATOM 665 C CA . PRO A 1 80 ? 12.055 -3.588 -12.453 1 95 80 PRO A CA 1
ATOM 666 C C . PRO A 1 80 ? 11.898 -2.275 -11.688 1 95 80 PRO A C 1
ATOM 668 O O . PRO A 1 80 ? 12.891 -1.7 -11.234 1 95 80 PRO A O 1
ATOM 671 N N . LEU A 1 81 ? 10.727 -1.896 -11.453 1 93.62 81 LEU A N 1
ATOM 672 C CA . LEU A 1 81 ? 10.492 -0.566 -10.898 1 93.62 81 LEU A CA 1
ATOM 673 C C . LEU A 1 81 ? 10.484 -0.604 -9.375 1 93.62 81 LEU A C 1
ATOM 675 O O . LEU A 1 81 ? 10.875 0.368 -8.727 1 93.62 81 LEU A O 1
ATOM 679 N N . THR A 1 82 ? 10.148 -1.732 -8.805 1 95.56 82 THR A N 1
ATOM 680 C CA . THR A 1 82 ? 9.953 -1.763 -7.363 1 95.56 82 THR A CA 1
ATOM 681 C C . THR A 1 82 ? 11.031 -2.609 -6.688 1 95.56 82 THR A C 1
ATOM 683 O O . THR A 1 82 ? 11 -2.812 -5.473 1 95.56 82 THR A O 1
ATOM 686 N N . TRP A 1 83 ? 12.055 -3.018 -7.367 1 96.12 83 TRP A N 1
ATOM 687 C CA . TRP A 1 83 ? 13.023 -3.973 -6.836 1 96.12 83 TRP A CA 1
ATOM 688 C C . TRP A 1 83 ? 13.773 -3.383 -5.645 1 96.12 83 TRP A C 1
ATOM 690 O O . TRP A 1 83 ? 14.07 -4.09 -4.68 1 96.12 83 TRP A O 1
ATOM 700 N N . PRO A 1 84 ? 14.078 -2.041 -5.594 1 95.88 84 PRO A N 1
ATOM 701 C CA . PRO A 1 84 ? 14.75 -1.531 -4.395 1 95.88 84 PRO A CA 1
ATOM 702 C C . PRO A 1 84 ? 13.891 -1.65 -3.139 1 95.88 84 PRO A C 1
ATOM 704 O O . PRO A 1 84 ? 14.406 -1.921 -2.053 1 95.88 84 PRO A O 1
ATOM 707 N N . ILE A 1 85 ? 12.617 -1.475 -3.275 1 95.44 85 ILE A N 1
ATOM 708 C CA . ILE A 1 85 ? 11.703 -1.631 -2.148 1 95.44 85 ILE A CA 1
ATOM 709 C C . ILE A 1 85 ? 11.648 -3.098 -1.729 1 95.44 85 ILE A C 1
ATOM 711 O O . ILE A 1 85 ? 11.711 -3.412 -0.539 1 95.44 85 ILE A O 1
ATOM 715 N N . GLY A 1 86 ? 11.531 -3.973 -2.748 1 97.25 86 GLY A N 1
ATOM 716 C CA . GLY A 1 86 ? 11.562 -5.398 -2.469 1 97.25 86 GLY A CA 1
ATOM 717 C C . GLY A 1 86 ? 12.812 -5.832 -1.718 1 97.25 86 GLY A C 1
ATOM 718 O O . GLY A 1 86 ? 12.734 -6.625 -0.776 1 97.25 86 GLY A O 1
ATOM 719 N N . MET A 1 87 ? 13.914 -5.273 -2.113 1 96.69 87 MET A N 1
ATOM 720 C CA . MET A 1 87 ? 15.18 -5.605 -1.459 1 96.69 87 MET A CA 1
ATOM 721 C C . MET A 1 87 ? 15.164 -5.168 0.001 1 96.69 87 MET A C 1
ATOM 723 O O . MET A 1 87 ? 15.648 -5.891 0.875 1 96.69 87 MET A O 1
ATOM 727 N N . LEU A 1 88 ? 14.625 -4.031 0.265 1 95.94 88 LEU A N 1
ATOM 728 C CA . LEU A 1 88 ? 14.539 -3.52 1.628 1 95.94 88 LEU A CA 1
ATOM 729 C C . LEU A 1 88 ? 13.688 -4.438 2.502 1 95.94 88 LEU A C 1
ATOM 731 O O . LEU A 1 88 ? 13.992 -4.633 3.682 1 95.94 88 LEU A O 1
ATOM 735 N N . LEU A 1 89 ? 12.719 -5.086 1.927 1 96.94 89 LEU A N 1
ATOM 736 C CA . LEU A 1 89 ? 11.781 -5.906 2.695 1 96.94 89 LEU A CA 1
ATOM 737 C C . LEU A 1 89 ? 12.422 -7.238 3.08 1 96.94 89 LEU A C 1
ATOM 739 O O . LEU A 1 89 ? 11.859 -7.996 3.871 1 96.94 89 LEU A O 1
ATOM 743 N N . PHE A 1 90 ? 13.586 -7.5 2.561 1 96.62 90 PHE A N 1
ATOM 744 C CA . PHE A 1 90 ? 14.289 -8.719 2.928 1 96.62 90 PHE A CA 1
ATOM 745 C C . PHE A 1 90 ? 15.102 -8.516 4.203 1 96.62 90 PHE A C 1
ATOM 747 O O . PHE A 1 90 ? 15.586 -9.477 4.801 1 96.62 90 PHE A O 1
ATOM 754 N N . LEU A 1 91 ? 15.164 -7.281 4.637 1 95.19 91 LEU A N 1
ATOM 755 C CA . LEU A 1 91 ? 15.867 -7.012 5.887 1 95.19 91 LEU A CA 1
ATOM 756 C C . LEU A 1 91 ? 15.133 -7.629 7.07 1 95.19 91 LEU A C 1
ATOM 758 O O . LEU A 1 91 ? 13.898 -7.617 7.113 1 95.19 91 LEU A O 1
ATOM 762 N N . PRO A 1 92 ? 15.883 -8.133 8.055 1 94.88 92 PRO A N 1
ATOM 763 C CA . PRO A 1 92 ? 15.258 -8.82 9.188 1 94.88 92 PRO A CA 1
ATOM 764 C C . PRO A 1 92 ? 14.258 -7.945 9.93 1 94.88 92 PRO A C 1
ATOM 766 O O . PRO A 1 92 ? 13.203 -8.43 10.359 1 94.88 92 PRO A O 1
ATOM 769 N N . LEU A 1 93 ? 14.555 -6.754 10.109 1 92.62 93 LEU A N 1
ATOM 770 C CA . LEU A 1 93 ? 13.641 -5.848 10.797 1 92.62 93 LEU A CA 1
ATOM 771 C C . LEU A 1 93 ? 12.336 -5.707 10.031 1 92.62 93 LEU A C 1
ATOM 773 O O . LEU A 1 93 ? 11.258 -5.656 10.633 1 92.62 93 LEU A O 1
ATOM 777 N N . MET A 1 94 ? 12.414 -5.648 8.758 1 94.69 94 MET A N 1
ATOM 778 C CA . MET A 1 94 ? 11.219 -5.52 7.926 1 94.69 94 MET A CA 1
ATOM 779 C C . MET A 1 94 ? 10.383 -6.793 7.98 1 94.69 94 MET A C 1
ATOM 781 O O . MET A 1 94 ? 9.156 -6.738 7.91 1 94.69 94 MET A O 1
ATOM 785 N N . GLU A 1 95 ? 11.031 -7.84 8.031 1 95.75 95 GLU A N 1
ATOM 786 C CA . GLU A 1 95 ? 10.312 -9.102 8.18 1 95.75 95 GLU A CA 1
ATOM 787 C C . GLU A 1 95 ? 9.578 -9.164 9.516 1 95.75 95 GLU A C 1
ATOM 789 O O . GLU A 1 95 ? 8.406 -9.562 9.562 1 95.75 95 GLU A O 1
ATOM 794 N N . LYS A 1 96 ? 10.234 -8.812 10.57 1 95.88 96 LYS A N 1
ATOM 795 C CA . LYS A 1 96 ? 9.664 -8.859 11.914 1 95.88 96 LYS A CA 1
ATOM 796 C C . LYS A 1 96 ? 8.43 -7.973 12.016 1 95.88 96 LYS A C 1
ATOM 798 O O . LYS A 1 96 ? 7.477 -8.305 12.727 1 95.88 96 LYS A O 1
ATOM 803 N N . LEU A 1 97 ? 8.375 -6.922 11.281 1 95.38 97 LEU A N 1
ATOM 804 C CA . LEU A 1 97 ? 7.254 -5.988 11.328 1 95.38 97 LEU A CA 1
ATOM 805 C C . LEU A 1 97 ? 6.25 -6.297 10.219 1 95.38 97 LEU A C 1
ATOM 807 O O . LEU A 1 97 ? 5.043 -6.145 10.422 1 95.38 97 LEU A O 1
ATOM 811 N N . GLY A 1 98 ? 6.84 -6.684 9.102 1 97.25 98 GLY A N 1
ATOM 812 C CA . GLY A 1 98 ? 6.023 -6.875 7.91 1 97.25 98 GLY A CA 1
ATOM 813 C C . GLY A 1 98 ? 5.098 -8.07 8.016 1 97.25 98 GLY A C 1
ATOM 814 O O . GLY A 1 98 ? 3.959 -8.023 7.539 1 97.25 98 GLY A O 1
ATOM 815 N N . VAL A 1 99 ? 5.523 -9.117 8.648 1 97.94 99 VAL A N 1
ATOM 816 C CA . VAL A 1 99 ? 4.727 -10.336 8.75 1 97.94 99 VAL A CA 1
ATOM 817 C C . VAL A 1 99 ? 3.479 -10.07 9.586 1 97.94 99 VAL A C 1
ATOM 819 O O . VAL A 1 99 ? 2.355 -10.297 9.133 1 97.94 99 VAL A O 1
ATOM 822 N N . PRO A 1 100 ? 3.613 -9.547 10.797 1 97.88 100 PRO A N 1
ATOM 823 C CA . PRO A 1 100 ? 2.391 -9.281 11.562 1 97.88 100 PRO A CA 1
ATOM 824 C C . PRO A 1 100 ? 1.517 -8.203 10.93 1 97.88 100 PRO A C 1
ATOM 826 O O . PRO A 1 100 ? 0.288 -8.266 11.016 1 97.88 100 PRO A O 1
ATOM 829 N N . LEU A 1 101 ? 2.066 -7.148 10.328 1 97.88 101 LEU A N 1
ATOM 830 C CA . LEU A 1 101 ? 1.287 -6.109 9.664 1 97.88 101 LEU A CA 1
ATOM 831 C C . LEU A 1 101 ? 0.474 -6.691 8.508 1 97.88 101 LEU A C 1
ATOM 833 O O . LEU A 1 101 ? -0.715 -6.395 8.375 1 97.88 101 LEU A O 1
ATOM 837 N N . TYR A 1 102 ? 1.179 -7.465 7.734 1 98.19 102 TYR A N 1
ATOM 838 C CA . TYR A 1 102 ? 0.486 -8.141 6.645 1 98.19 102 TYR A CA 1
ATOM 839 C C . TYR A 1 102 ? -0.675 -8.977 7.172 1 98.19 102 TYR A C 1
ATOM 841 O O . TYR A 1 102 ? -1.777 -8.938 6.621 1 98.19 102 TYR A O 1
ATOM 849 N N . THR A 1 103 ? -0.404 -9.758 8.156 1 98.19 103 THR A N 1
ATOM 850 C CA . THR A 1 103 ? -1.431 -10.617 8.734 1 98.19 103 THR A CA 1
ATOM 851 C C . THR A 1 103 ? -2.611 -9.789 9.234 1 98.19 103 THR A C 1
ATOM 853 O O . THR A 1 103 ? -3.77 -10.156 9.008 1 98.19 103 THR A O 1
ATOM 856 N N . TRP A 1 104 ? -2.316 -8.703 9.883 1 98.5 104 TRP A N 1
ATOM 857 C CA . TRP A 1 104 ? -3.35 -7.805 10.391 1 98.5 104 TRP A CA 1
ATOM 858 C C . TRP A 1 104 ? -4.227 -7.289 9.25 1 98.5 104 TRP A C 1
ATOM 860 O O . TRP A 1 104 ? -5.457 -7.336 9.336 1 98.5 104 TRP A O 1
ATOM 870 N N . VAL A 1 105 ? -3.621 -6.824 8.141 1 98.38 105 VAL A N 1
ATOM 871 C CA . VAL A 1 105 ? -4.359 -6.328 6.984 1 98.38 105 VAL A CA 1
ATOM 872 C C . VAL A 1 105 ? -5.16 -7.465 6.355 1 98.38 105 VAL A C 1
ATOM 874 O O . VAL A 1 105 ? -6.344 -7.301 6.047 1 98.38 105 VAL A O 1
ATOM 877 N N . SER A 1 106 ? -4.457 -8.57 6.176 1 98.19 106 SER A N 1
ATOM 878 C CA . SER A 1 106 ? -5.094 -9.719 5.543 1 98.19 106 SER A CA 1
ATOM 879 C C . SER A 1 106 ? -6.305 -10.188 6.34 1 98.19 106 SER A C 1
ATOM 881 O O . SER A 1 106 ? -7.352 -10.5 5.766 1 98.19 106 SER A O 1
ATOM 883 N N . GLU A 1 107 ? -6.234 -10.203 7.617 1 97.56 107 GLU A N 1
ATOM 884 C CA . GLU A 1 107 ? -7.305 -10.688 8.484 1 97.56 107 GLU A CA 1
ATOM 885 C C . GLU A 1 107 ? -8.469 -9.711 8.523 1 97.56 107 GLU A C 1
ATOM 887 O O . GLU A 1 107 ? -9.609 -10.102 8.781 1 97.56 107 GLU A O 1
ATOM 892 N N . ASN A 1 108 ? -8.25 -8.453 8.242 1 97.75 108 ASN A N 1
ATOM 893 C CA . ASN A 1 108 ? -9.289 -7.441 8.375 1 97.75 108 ASN A CA 1
ATOM 894 C C . ASN A 1 108 ? -9.781 -6.961 7.012 1 97.75 108 ASN A C 1
ATOM 896 O O . ASN A 1 108 ? -10.68 -6.125 6.934 1 97.75 108 ASN A O 1
ATOM 900 N N . ARG A 1 109 ? -9.234 -7.496 5.977 1 97.31 109 ARG A N 1
ATOM 901 C CA . ARG A 1 109 ? -9.469 -6.98 4.633 1 97.31 109 ARG A CA 1
ATOM 902 C C . ARG A 1 109 ? -10.961 -6.988 4.293 1 97.31 109 ARG A C 1
ATOM 904 O O . ARG A 1 109 ? -11.461 -6.051 3.67 1 97.31 109 ARG A O 1
ATOM 911 N N . TYR A 1 110 ? -11.742 -7.957 4.676 1 95.62 110 TYR A N 1
ATOM 912 C CA . TYR A 1 110 ? -13.164 -8.023 4.344 1 95.62 110 TYR A CA 1
ATOM 913 C C . TYR A 1 110 ? -13.977 -7.078 5.223 1 95.62 110 TYR A C 1
ATOM 915 O O . TYR A 1 110 ? -14.977 -6.516 4.777 1 95.62 110 TYR A O 1
ATOM 923 N N . GLU A 1 111 ? -13.523 -6.961 6.453 1 95.81 111 GLU A N 1
ATOM 924 C CA . GLU A 1 111 ? -14.18 -5.98 7.316 1 95.81 111 GLU A CA 1
ATOM 925 C C . GLU A 1 111 ? -13.953 -4.562 6.809 1 95.81 111 GLU A C 1
ATOM 927 O O . GLU A 1 111 ? -14.844 -3.719 6.875 1 95.81 111 GLU A O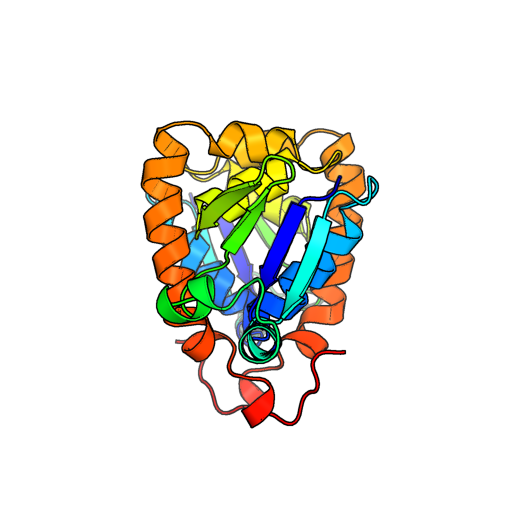 1
ATOM 932 N N . TRP A 1 112 ? -12.82 -4.363 6.266 1 96.75 112 TRP A N 1
ATOM 933 C CA . TRP A 1 112 ? -12.398 -3.021 5.871 1 96.75 112 TRP A CA 1
ATOM 934 C C . TRP A 1 112 ? -12.93 -2.666 4.488 1 96.75 112 TRP A C 1
ATOM 936 O O . TRP A 1 112 ? -13.344 -1.528 4.246 1 96.75 112 TRP A O 1
ATOM 946 N N . PHE A 1 113 ? -12.938 -3.658 3.568 1 95.75 113 PHE A N 1
ATOM 947 C CA . PHE A 1 113 ? -13.117 -3.293 2.168 1 95.75 113 PHE A CA 1
ATOM 948 C C . PHE A 1 113 ? -14.305 -4.031 1.567 1 95.75 113 PHE A C 1
ATOM 950 O O . PHE A 1 113 ? -14.703 -3.768 0.429 1 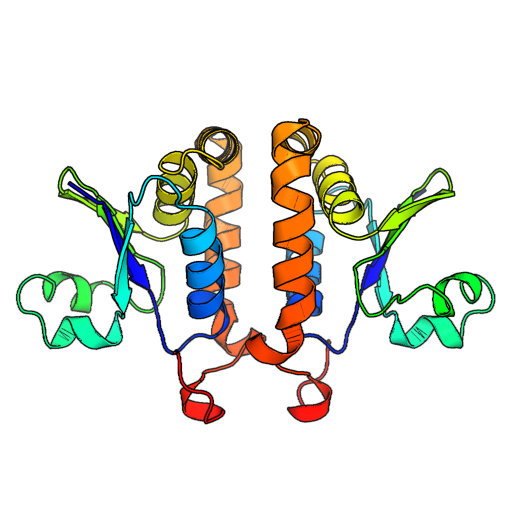95.75 113 PHE A O 1
ATOM 957 N N . GLY A 1 114 ? -14.875 -4.93 2.305 1 92.94 114 GLY A N 1
ATOM 958 C CA . GLY A 1 114 ? -16.016 -5.695 1.833 1 92.94 114 GLY A CA 1
ATOM 959 C C . GLY A 1 114 ? -15.641 -6.766 0.823 1 92.94 114 GLY A C 1
ATOM 960 O O . GLY A 1 114 ? -14.484 -7.172 0.74 1 92.94 114 GLY A O 1
ATOM 961 N N . ARG A 1 115 ? -16.672 -7.309 0.16 1 94 115 ARG A N 1
ATOM 962 C CA . ARG A 1 115 ? -16.562 -8.312 -0.89 1 94 115 ARG A CA 1
ATOM 963 C C . ARG A 1 115 ? -17.359 -7.906 -2.127 1 94 115 ARG A C 1
ATOM 965 O O . ARG A 1 115 ? -18.438 -7.332 -2.012 1 94 115 ARG A O 1
ATOM 972 N N . TYR A 1 116 ? -16.797 -8.195 -3.271 1 90.94 116 TYR A N 1
ATOM 973 C CA . TYR A 1 116 ? -17.516 -7.879 -4.496 1 90.94 116 TYR A CA 1
ATOM 974 C C . TYR A 1 116 ? -18.828 -8.664 -4.57 1 90.94 116 TYR A C 1
ATOM 976 O O . TYR A 1 116 ? -19.828 -8.164 -5.074 1 90.94 116 TYR A O 1
ATOM 984 N N . SER A 1 117 ? -18.828 -9.836 -4.32 1 79.75 117 SER A N 1
ATOM 985 C CA . SER A 1 117 ? -20.062 -10.625 -4.367 1 79.75 117 SER A CA 1
ATOM 986 C C . SER A 1 117 ? -21.172 -9.977 -3.562 1 79.75 117 SER A C 1
ATOM 988 O O . SER A 1 117 ? -22.359 -10.148 -3.875 1 79.75 117 SER A O 1
ATOM 990 N N . GLU A 1 118 ? -20.906 -9.375 -2.66 1 68.19 118 GLU A N 1
ATOM 991 C CA . GLU A 1 118 ? -21.891 -8.703 -1.808 1 68.19 118 GLU A CA 1
ATOM 992 C C . GLU A 1 118 ? -22.297 -7.359 -2.402 1 68.19 118 GLU A C 1
ATOM 994 O O . GLU A 1 118 ? -23.422 -6.902 -2.184 1 68.19 118 GLU A O 1
ATOM 999 N N . LYS A 1 119 ? -21.5 -6.754 -3.102 1 61 119 LYS A N 1
ATOM 1000 C CA . LYS A 1 119 ? -21.75 -5.383 -3.543 1 61 119 LYS A CA 1
ATOM 1001 C C . LYS A 1 119 ? -22.219 -5.352 -5 1 61 119 LYS A C 1
ATOM 1003 O O . LYS A 1 119 ? -22.672 -4.316 -5.488 1 61 119 LYS A O 1
ATOM 1008 N N . GLY A 1 120 ? -22.344 -6.5 -5.586 1 56.78 120 GLY A N 1
ATOM 1009 C CA . GLY A 1 120 ? -22.703 -6.508 -6.996 1 56.78 120 GLY A CA 1
ATOM 1010 C C . GLY A 1 120 ? -21.578 -6.039 -7.902 1 56.78 120 GLY A C 1
ATOM 1011 O O . GLY A 1 120 ? -21.812 -5.766 -9.086 1 56.78 120 GLY A O 1
ATOM 1012 N N . GLN A 1 121 ? -20.453 -5.621 -7.422 1 56.84 121 GLN A N 1
ATOM 1013 C CA . GLN A 1 121 ? -19.375 -5.078 -8.25 1 56.84 121 GLN A CA 1
ATOM 1014 C C . GLN A 1 121 ? -18.484 -6.191 -8.789 1 56.84 121 GLN A C 1
ATOM 1016 O O . GLN A 1 121 ? -18.312 -7.223 -8.141 1 56.84 121 GLN A O 1
ATOM 1021 N N . HIS A 1 122 ? -18.359 -6.426 -10.195 1 50.56 122 HIS A N 1
ATOM 1022 C CA . HIS A 1 122 ? -17.562 -7.5 -10.797 1 50.56 122 HIS A CA 1
ATOM 1023 C C . HIS A 1 122 ? -16.109 -7.094 -10.953 1 50.56 122 HIS A C 1
ATOM 1025 O O . HIS A 1 122 ? -15.805 -5.918 -11.156 1 50.56 122 HIS A O 1
ATOM 1031 N N . ALA A 1 123 ? -15.211 -8.078 -10.383 1 48.38 123 ALA A N 1
ATOM 1032 C CA . ALA A 1 123 ? -13.781 -8.047 -10.672 1 48.38 123 ALA A CA 1
ATOM 1033 C C . ALA A 1 123 ? -13.523 -8 -12.18 1 48.38 123 ALA A C 1
ATOM 1035 O O . ALA A 1 123 ? -14.109 -8.773 -12.938 1 48.38 123 ALA A O 1
ATOM 1036 N N . TYR A 1 124 ? -13.359 -6.84 -12.914 1 40.97 124 TYR A N 1
ATOM 1037 C CA . TYR A 1 124 ? -13.039 -7 -14.328 1 40.97 124 TYR A CA 1
ATOM 1038 C C . TYR A 1 124 ? -11.664 -7.629 -14.508 1 40.97 124 TYR A C 1
ATOM 1040 O O . TYR A 1 124 ? -10.781 -7.461 -13.656 1 40.97 124 TYR A O 1
ATOM 1048 N N . MET B 1 1 ? 6.914 19.031 17.953 1 82.69 1 MET B N 1
ATOM 1049 C CA . MET B 1 1 ? 5.691 19.266 17.188 1 82.69 1 MET B CA 1
ATOM 1050 C C . MET B 1 1 ? 5.449 18.141 16.188 1 82.69 1 MET B C 1
ATOM 1052 O O . MET B 1 1 ? 6.387 17.453 15.781 1 82.69 1 MET B O 1
ATOM 1056 N N . LYS B 1 2 ? 4.191 17.766 15.859 1 96.38 2 LYS B N 1
ATOM 1057 C CA . LYS B 1 2 ? 3.779 16.656 15 1 96.38 2 LYS B CA 1
ATOM 1058 C C . LYS B 1 2 ? 3.391 17.156 13.609 1 96.38 2 LYS B C 1
ATOM 1060 O O . LYS B 1 2 ? 3.146 18.359 13.422 1 96.38 2 LYS B O 1
ATOM 1065 N N . HIS B 1 3 ? 3.531 16.375 12.633 1 98.31 3 HIS B N 1
ATOM 1066 C CA . HIS B 1 3 ? 2.883 16.625 11.352 1 98.31 3 HIS B CA 1
ATOM 1067 C C . HIS B 1 3 ? 1.372 16.453 11.453 1 98.31 3 HIS B C 1
ATOM 1069 O O . HIS B 1 3 ? 0.891 15.633 12.234 1 98.31 3 HIS B O 1
ATOM 1075 N N . LEU B 1 4 ? 0.689 17.234 10.727 1 97.62 4 LEU B N 1
ATOM 1076 C CA . LEU B 1 4 ? -0.761 17.094 10.648 1 97.62 4 LEU B CA 1
ATOM 1077 C C . LEU B 1 4 ? -1.185 16.594 9.273 1 97.62 4 LEU B C 1
ATOM 1079 O O . LEU B 1 4 ? -0.929 17.25 8.266 1 97.62 4 LEU B O 1
ATOM 1083 N N . VAL B 1 5 ? -1.81 15.422 9.234 1 98.06 5 VAL B N 1
ATOM 1084 C CA . VAL B 1 5 ? -2.221 14.789 7.988 1 98.06 5 VAL B CA 1
ATOM 1085 C C . VAL B 1 5 ? -3.734 14.898 7.824 1 98.06 5 VAL B C 1
ATOM 1087 O O . VAL B 1 5 ? -4.488 14.617 8.758 1 98.06 5 VAL B O 1
ATOM 1090 N N . PHE B 1 6 ? -4.145 15.32 6.68 1 96.75 6 PHE B N 1
ATOM 1091 C CA . PHE B 1 6 ? -5.555 15.43 6.336 1 96.75 6 PHE B CA 1
ATOM 1092 C C . PHE B 1 6 ? -5.984 14.273 5.441 1 96.75 6 PHE B C 1
ATOM 1094 O O . PHE B 1 6 ? -5.406 14.055 4.375 1 96.75 6 PHE B O 1
ATOM 1101 N N . TYR B 1 7 ? -7 13.531 5.852 1 96.44 7 TYR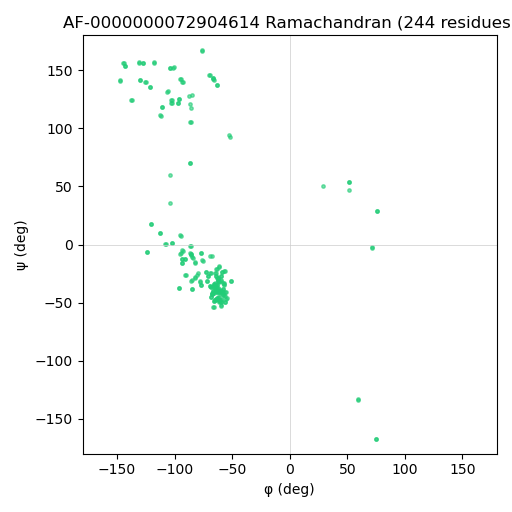 B N 1
ATOM 1102 C CA . TYR B 1 7 ? -7.418 12.359 5.094 1 96.44 7 TYR B CA 1
ATOM 1103 C C . TYR B 1 7 ? -8.922 12.367 4.859 1 96.44 7 TYR B C 1
ATOM 1105 O O . TYR B 1 7 ? -9.664 13.047 5.578 1 96.44 7 TYR B O 1
ATOM 1113 N N . ASP B 1 8 ? -9.289 11.688 3.861 1 95.5 8 ASP B N 1
ATOM 1114 C CA . ASP B 1 8 ? -10.703 11.555 3.541 1 95.5 8 ASP B CA 1
ATOM 1115 C C . ASP B 1 8 ? -11.336 10.398 4.32 1 95.5 8 ASP B C 1
ATOM 1117 O O . ASP B 1 8 ? -11.203 9.234 3.932 1 95.5 8 ASP B O 1
ATOM 1121 N N . ALA B 1 9 ? -12.109 10.734 5.328 1 95.44 9 ALA B N 1
ATOM 1122 C CA . ALA B 1 9 ? -12.672 9.742 6.238 1 95.44 9 ALA B CA 1
ATOM 1123 C C . ALA B 1 9 ? -13.828 8.992 5.582 1 95.44 9 ALA B C 1
ATOM 1125 O O . ALA B 1 9 ? -14.273 7.957 6.09 1 95.44 9 ALA B O 1
ATOM 1126 N N . ASP B 1 10 ? -14.305 9.492 4.508 1 94.5 10 ASP B N 1
ATOM 1127 C CA . ASP B 1 10 ? -15.398 8.828 3.805 1 94.5 10 ASP B CA 1
ATOM 1128 C C . ASP B 1 10 ? -14.867 7.73 2.881 1 94.5 10 ASP B C 1
ATOM 1130 O O . ASP B 1 10 ? -15.648 6.934 2.35 1 94.5 10 ASP B O 1
ATOM 1134 N N . CYS B 1 11 ? -13.609 7.676 2.666 1 96.62 11 CYS B N 1
ATOM 1135 C CA . CYS B 1 11 ? -12.969 6.727 1.76 1 96.62 11 CYS B CA 1
ATOM 1136 C C . CYS B 1 11 ? -12.43 5.527 2.521 1 96.62 11 CYS B C 1
ATOM 1138 O O . CYS B 1 11 ? -11.547 5.672 3.371 1 96.62 11 CYS B O 1
ATOM 1140 N N . PRO B 1 12 ? -12.859 4.297 2.197 1 97.06 12 PRO B N 1
ATOM 1141 C CA . PRO B 1 12 ? -12.375 3.113 2.906 1 97.06 12 PRO B CA 1
ATOM 1142 C C . PRO B 1 12 ? -10.867 2.92 2.76 1 97.06 12 PRO B C 1
ATOM 1144 O O . PRO B 1 12 ? -10.188 2.543 3.723 1 97.06 12 PRO B O 1
ATOM 1147 N N . LEU B 1 13 ? -10.367 3.162 1.586 1 98.06 13 LEU B N 1
ATOM 1148 C CA . LEU B 1 13 ? -8.922 3.061 1.413 1 98.06 13 LEU B CA 1
ATOM 1149 C C . LEU B 1 13 ? -8.195 4.035 2.33 1 98.06 13 LEU B C 1
ATOM 1151 O O . LEU B 1 13 ? -7.273 3.646 3.051 1 98.06 13 LEU B O 1
ATOM 1155 N N . CYS B 1 14 ? -8.578 5.25 2.338 1 98.25 14 CYS B N 1
ATOM 1156 C CA . CYS B 1 14 ? -7.926 6.305 3.105 1 98.25 14 CYS B CA 1
ATOM 1157 C C . CYS B 1 14 ? -7.988 6.008 4.598 1 98.25 14 CYS B C 1
ATOM 1159 O O . CYS B 1 14 ? -6.984 6.125 5.305 1 98.25 14 CYS B O 1
ATOM 1161 N N . SER B 1 15 ? -9.094 5.617 5.039 1 97.81 15 SER B N 1
ATOM 1162 C CA . SER B 1 15 ? -9.305 5.367 6.461 1 97.81 15 SER B CA 1
ATOM 1163 C C . SER B 1 15 ? -8.5 4.164 6.938 1 97.81 15 SER B C 1
ATOM 1165 O O . SER B 1 15 ? -7.945 4.18 8.039 1 97.81 15 SER B O 1
ATOM 1167 N N . ASN B 1 16 ? -8.484 3.168 6.176 1 98.19 16 ASN B N 1
ATOM 1168 C CA . ASN B 1 16 ? -7.789 1.967 6.625 1 98.19 16 ASN B CA 1
ATOM 1169 C C . ASN B 1 16 ? -6.277 2.1 6.461 1 98.19 16 ASN B C 1
ATOM 1171 O O . ASN B 1 16 ? -5.512 1.559 7.258 1 98.19 16 ASN B O 1
ATOM 1175 N N . VAL B 1 17 ? -5.793 2.838 5.426 1 98.5 17 VAL B N 1
ATOM 1176 C CA . VAL B 1 17 ? -4.371 3.158 5.34 1 98.5 17 VAL B CA 1
ATOM 1177 C C . VAL B 1 17 ? -3.951 3.971 6.559 1 98.5 17 VAL B C 1
ATOM 1179 O O . VAL B 1 17 ? -2.887 3.73 7.137 1 98.5 17 VAL B O 1
ATOM 1182 N N . LYS B 1 18 ? -4.777 4.887 6.941 1 98.62 18 LYS B N 1
ATOM 1183 C CA . LYS B 1 18 ? -4.512 5.641 8.164 1 98.62 18 LYS B CA 1
ATOM 1184 C C . LYS B 1 18 ? -4.316 4.707 9.352 1 98.62 18 LYS B C 1
ATOM 1186 O O . LYS B 1 18 ? -3.369 4.871 10.125 1 98.62 18 LYS B O 1
ATOM 1191 N N . LYS B 1 19 ? -5.168 3.715 9.531 1 98.31 19 LYS B N 1
ATOM 1192 C CA . LYS B 1 19 ? -5.066 2.756 10.625 1 98.31 19 LYS B CA 1
ATOM 1193 C C . LYS B 1 19 ? -3.713 2.051 10.609 1 98.31 19 LYS B C 1
ATOM 1195 O O . LYS B 1 19 ? -3.064 1.921 11.648 1 98.31 19 LYS B O 1
ATOM 1200 N N . VAL B 1 20 ? -3.318 1.676 9.477 1 98.31 20 VAL B N 1
ATOM 1201 C CA . VAL B 1 20 ? -2.055 0.966 9.312 1 98.31 20 VAL B CA 1
ATOM 1202 C C . VAL B 1 20 ? -0.893 1.893 9.664 1 98.31 20 VAL B C 1
ATOM 1204 O O . VAL B 1 20 ? 0.013 1.508 10.406 1 98.31 20 VAL B O 1
ATOM 1207 N N . VAL B 1 21 ? -0.905 3.104 9.102 1 98.56 21 VAL B N 1
ATOM 1208 C CA . VAL B 1 21 ? 0.17 4.062 9.336 1 98.56 21 VAL B CA 1
ATOM 1209 C C . VAL B 1 21 ? 0.233 4.406 10.828 1 98.56 21 VAL B C 1
ATOM 1211 O O . VAL B 1 21 ? 1.32 4.531 11.391 1 98.56 21 VAL B O 1
ATOM 1214 N N . GLN B 1 22 ? -0.892 4.523 11.453 1 98.38 22 GLN B N 1
ATOM 1215 C CA . GLN B 1 22 ? -0.938 4.801 12.883 1 98.38 22 GLN B CA 1
ATOM 1216 C C . GLN B 1 22 ? -0.294 3.67 13.68 1 98.38 22 GLN B C 1
ATOM 1218 O O . GLN B 1 22 ? 0.428 3.92 14.648 1 98.38 22 GLN B O 1
ATOM 1223 N N . ALA B 1 23 ? -0.544 2.477 13.281 1 97.31 23 ALA B N 1
ATOM 1224 C CA . ALA B 1 23 ? 0.039 1.32 13.961 1 97.31 23 ALA B CA 1
ATOM 1225 C C . ALA B 1 23 ? 1.559 1.314 13.828 1 97.31 23 ALA B C 1
ATOM 1227 O O . ALA B 1 23 ? 2.266 0.837 14.719 1 97.31 23 ALA B O 1
ATOM 1228 N N . LEU B 1 24 ? 2.043 1.909 12.789 1 97.19 24 LEU B N 1
ATOM 1229 C CA . LEU B 1 24 ? 3.475 1.926 12.508 1 97.19 24 LEU B CA 1
ATOM 1230 C C . LEU B 1 24 ? 4.137 3.152 13.125 1 97.19 24 LEU B C 1
ATOM 1232 O O . LEU B 1 24 ? 5.363 3.229 13.203 1 97.19 24 LEU B O 1
ATOM 1236 N N . ASP B 1 25 ? 3.322 4.059 13.539 1 97.94 25 ASP B N 1
ATOM 1237 C CA . ASP B 1 25 ? 3.822 5.324 14.062 1 97.94 25 ASP B CA 1
ATOM 1238 C C . ASP B 1 25 ? 4.133 5.215 15.555 1 97.94 25 ASP B C 1
ATOM 1240 O O . ASP B 1 25 ? 3.555 5.938 16.359 1 97.94 25 ASP B O 1
ATOM 1244 N N . TRP B 1 26 ? 5.137 4.496 15.891 1 96 26 TRP B N 1
ATOM 1245 C CA . TRP B 1 26 ? 5.527 4.281 17.281 1 96 26 TRP B CA 1
ATOM 1246 C C . TRP B 1 26 ? 6.066 5.566 17.906 1 96 26 TRP B C 1
ATOM 1248 O O . TRP B 1 26 ? 6.043 5.727 19.125 1 96 26 TRP B O 1
ATOM 1258 N N . GLY B 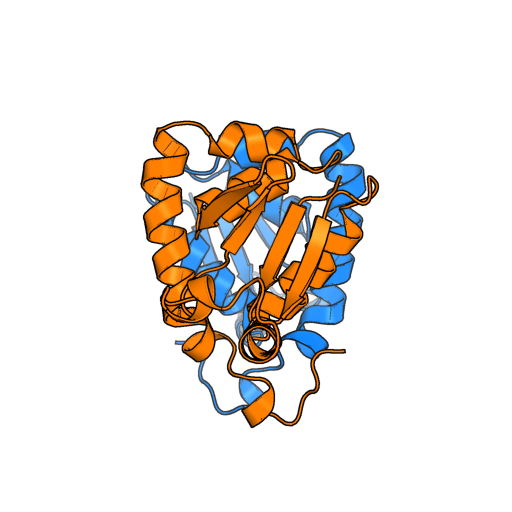1 27 ? 6.566 6.48 17.109 1 95.94 27 GLY B N 1
ATOM 1259 C CA . GLY B 1 27 ? 7.117 7.734 17.594 1 95.94 27 GLY B CA 1
ATOM 1260 C C . GLY B 1 27 ? 6.07 8.812 17.766 1 95.94 27 GLY B C 1
ATOM 1261 O O . GLY B 1 27 ? 6.387 9.93 18.188 1 95.94 27 GLY B O 1
ATOM 1262 N N . LYS B 1 28 ? 4.809 8.5 17.438 1 97.38 28 LYS B N 1
ATOM 1263 C CA . LYS B 1 28 ? 3.703 9.453 17.562 1 97.38 28 LYS B CA 1
ATOM 1264 C C . LYS B 1 28 ? 4.035 10.773 16.875 1 97.38 28 LYS B C 1
ATOM 1266 O O . LYS B 1 28 ? 3.895 11.844 17.469 1 97.38 28 LYS B O 1
ATOM 1271 N N . ARG B 1 29 ? 4.402 10.633 15.609 1 97.94 29 ARG B N 1
ATOM 1272 C CA . ARG B 1 29 ? 4.891 11.773 14.852 1 97.94 29 ARG B CA 1
ATOM 1273 C C . ARG B 1 29 ? 3.76 12.438 14.07 1 97.94 29 ARG B C 1
ATOM 1275 O O . ARG B 1 29 ? 3.914 13.555 13.578 1 97.94 29 ARG B O 1
ATOM 1282 N N . LEU B 1 30 ? 2.648 11.789 13.992 1 98.62 30 LEU B N 1
ATOM 1283 C CA . LEU B 1 30 ? 1.581 12.25 13.109 1 98.62 30 LEU B CA 1
ATOM 1284 C C . LEU B 1 30 ? 0.304 12.516 13.898 1 98.62 30 LEU B C 1
ATOM 1286 O O . LEU B 1 30 ? -0.064 11.734 14.773 1 98.62 30 LEU B O 1
ATOM 1290 N N . ASP B 1 31 ? -0.366 13.586 13.656 1 98.38 31 ASP B N 1
ATOM 1291 C CA . ASP B 1 31 ? -1.776 13.82 13.953 1 98.38 31 ASP B CA 1
ATOM 1292 C C . ASP B 1 31 ? -2.627 13.727 12.688 1 98.38 31 ASP B C 1
ATOM 1294 O O . ASP B 1 31 ? -2.145 14 11.586 1 98.38 31 ASP B O 1
ATOM 1298 N N . TRP B 1 32 ? -3.857 13.344 12.891 1 97.94 32 TRP B N 1
ATOM 1299 C CA . TRP B 1 32 ? -4.754 13.133 11.758 1 97.94 32 TRP B CA 1
ATOM 1300 C C . TRP B 1 32 ? -6.027 13.961 11.914 1 97.94 32 TRP B C 1
ATOM 1302 O O . TRP B 1 32 ? -6.578 14.07 13.008 1 97.94 32 TRP B O 1
ATOM 1312 N N . MET B 1 33 ? -6.469 14.508 10.82 1 96.19 33 MET B N 1
ATOM 1313 C CA . MET B 1 33 ? -7.719 15.266 10.789 1 96.19 33 MET B CA 1
ATOM 1314 C C . MET B 1 33 ? -8.531 14.922 9.539 1 96.19 33 MET B C 1
ATOM 1316 O O . MET B 1 33 ? -8.016 14.984 8.422 1 96.19 33 MET B O 1
ATOM 1320 N N . PRO B 1 34 ? -9.773 14.5 9.734 1 95.62 34 PRO B N 1
ATOM 1321 C CA . PRO B 1 34 ? -10.609 14.305 8.547 1 95.62 34 PRO B CA 1
ATOM 1322 C C . PRO B 1 34 ? -10.859 15.594 7.777 1 95.62 34 PRO B C 1
ATOM 1324 O O . PRO B 1 34 ? -11.102 16.641 8.383 1 95.62 34 PRO B O 1
ATOM 1327 N N . VAL B 1 35 ? -10.766 15.469 6.469 1 93.75 35 VAL B N 1
ATOM 1328 C CA . VAL B 1 35 ? -10.977 16.656 5.641 1 93.75 35 VAL B CA 1
ATOM 1329 C C . VAL B 1 35 ? -12.398 17.172 5.832 1 93.75 35 VAL B C 1
ATOM 1331 O O . VAL B 1 35 ? -12.648 18.375 5.699 1 93.75 35 VAL B O 1
ATOM 1334 N N . GLN B 1 36 ? -13.25 16.344 6.125 1 90.12 36 GLN B N 1
ATOM 1335 C CA . GLN B 1 36 ? -14.648 16.688 6.344 1 90.12 36 GLN B CA 1
ATOM 1336 C C . GLN B 1 36 ? -14.797 17.656 7.512 1 90.12 36 GLN B C 1
ATOM 1338 O O . GLN B 1 36 ? -15.812 18.344 7.633 1 90.12 36 GLN B O 1
ATOM 1343 N N . SER B 1 37 ? -13.812 17.766 8.367 1 90.06 37 SER B N 1
ATOM 1344 C CA . SER B 1 37 ? -13.875 18.625 9.539 1 90.06 37 SER B CA 1
ATOM 1345 C C . SER B 1 37 ? -13.234 19.984 9.266 1 90.06 37 SER B C 1
ATOM 1347 O O . SER B 1 37 ? -13.336 20.906 10.07 1 90.06 37 SER B O 1
ATOM 1349 N N . ILE B 1 38 ? -12.602 20.141 8.148 1 86.75 38 ILE B N 1
ATOM 1350 C CA . ILE B 1 38 ? -11.805 21.312 7.852 1 86.75 38 ILE B CA 1
ATOM 1351 C C . ILE B 1 38 ? -12.703 22.547 7.75 1 86.75 38 ILE B C 1
ATOM 1353 O O . ILE B 1 38 ? -12.32 23.641 8.164 1 86.75 38 ILE B O 1
ATOM 1357 N N . GLN B 1 39 ? -13.844 22.359 7.113 1 78.75 39 GLN B N 1
ATOM 1358 C CA . GLN B 1 39 ? -14.742 23.484 6.914 1 78.75 39 GLN B CA 1
ATOM 1359 C C . GLN B 1 39 ? -15.125 24.125 8.242 1 78.75 39 GLN B C 1
ATOM 1361 O O . GLN B 1 39 ? -15.391 25.328 8.305 1 78.75 39 GLN B O 1
ATOM 1366 N N . SER B 1 40 ? -15.016 23.406 9.242 1 80.38 40 SER B N 1
ATOM 1367 C CA . SER B 1 40 ? -15.414 23.922 10.547 1 80.38 40 SER B CA 1
ATOM 1368 C C . SER B 1 40 ? -14.234 24.531 11.289 1 80.38 40 SER B C 1
ATOM 1370 O O . SER B 1 40 ? -14.406 25.156 12.336 1 80.38 40 SER B O 1
ATOM 1372 N N . GLU B 1 41 ? -13.094 24.391 10.664 1 80.69 41 GLU B N 1
ATOM 1373 C CA . GLU B 1 41 ? -11.891 24.906 11.305 1 80.69 41 GLU B CA 1
ATOM 1374 C C . GLU B 1 41 ? -11.32 26.094 10.539 1 80.69 41 GLU B C 1
ATOM 1376 O O . GLU B 1 41 ? -10.742 25.938 9.469 1 80.69 41 GLU B O 1
ATOM 1381 N N . GLN B 1 42 ? -11.391 27.234 11.102 1 76.75 42 GLN B N 1
ATOM 1382 C CA . GLN B 1 42 ? -10.945 28.469 10.453 1 76.75 42 GLN B CA 1
ATOM 1383 C C . GLN B 1 42 ? -9.484 28.375 10.039 1 76.75 42 GLN B C 1
ATOM 1385 O O . GLN B 1 42 ? -9.102 28.844 8.969 1 76.75 42 GLN B O 1
ATOM 1390 N N . LYS B 1 43 ? -8.711 27.688 10.82 1 82.19 43 LYS B N 1
ATOM 1391 C CA . LYS B 1 43 ? -7.262 27.609 10.641 1 82.19 43 LYS B CA 1
ATOM 1392 C C . LYS B 1 43 ? -6.914 26.906 9.328 1 82.19 43 LYS B C 1
ATOM 1394 O O . LYS B 1 43 ? -5.891 27.219 8.711 1 82.19 43 LYS B O 1
ATOM 1399 N N . PHE B 1 44 ? -7.832 26.078 8.836 1 83.5 44 PHE B N 1
ATOM 1400 C CA . PHE B 1 44 ? -7.473 25.266 7.684 1 83.5 44 PHE B CA 1
ATOM 1401 C C . PHE B 1 44 ? -8.391 25.562 6.504 1 83.5 44 PHE B C 1
ATOM 1403 O O . PHE B 1 44 ? -8.453 24.781 5.551 1 83.5 44 PHE B O 1
ATOM 1410 N N . ARG B 1 45 ? -9.016 26.609 6.574 1 78.88 45 ARG B N 1
ATOM 1411 C CA . ARG B 1 45 ? -9.969 26.984 5.535 1 78.88 45 ARG B CA 1
ATOM 1412 C C . ARG B 1 45 ? -9.273 27.172 4.195 1 78.88 45 ARG B C 1
ATOM 1414 O O . ARG B 1 45 ? -9.859 26.938 3.139 1 78.88 45 ARG B O 1
ATOM 1421 N N . PHE B 1 46 ? -8.016 27.562 4.258 1 81.94 46 PHE B N 1
ATOM 1422 C CA . PHE B 1 46 ? -7.266 27.781 3.025 1 81.94 46 PHE B CA 1
ATOM 1423 C C . PHE B 1 46 ? -7.109 26.484 2.254 1 81.94 46 PHE B C 1
ATOM 1425 O O . PHE B 1 46 ? -6.922 26.484 1.035 1 81.94 46 PHE B O 1
ATOM 1432 N N . LEU B 1 47 ? -7.254 25.359 2.934 1 84.44 47 LEU B N 1
ATOM 1433 C CA . LEU B 1 47 ? -7.137 24.062 2.291 1 84.44 47 LEU B CA 1
ATOM 1434 C C . LEU B 1 47 ? -8.43 23.688 1.573 1 84.44 47 LEU B C 1
ATOM 1436 O O . LEU B 1 47 ? -8.422 22.859 0.655 1 84.44 47 LEU B O 1
ATOM 1440 N N . ALA B 1 48 ? -9.453 24.234 2.055 1 76.31 48 ALA B N 1
ATOM 1441 C CA . ALA B 1 48 ? -10.758 23.906 1.477 1 76.31 48 ALA B CA 1
ATOM 1442 C C . ALA B 1 48 ? -10.805 24.266 -0.006 1 76.31 48 ALA B C 1
ATOM 1444 O O . ALA B 1 48 ? -11.531 23.641 -0.777 1 76.31 48 ALA B O 1
ATOM 1445 N N . LYS B 1 49 ? -10.07 25.156 -0.338 1 74.25 49 LYS B N 1
ATOM 1446 C CA . LYS B 1 49 ? -10.047 25.656 -1.715 1 74.25 49 LYS B CA 1
ATOM 1447 C C . LYS B 1 49 ? -9.109 24.812 -2.578 1 74.25 49 LYS B C 1
ATOM 1449 O O . LYS B 1 49 ? -9.078 24.969 -3.799 1 74.25 49 LYS B O 1
ATOM 1454 N N . ARG B 1 50 ? -8.328 23.891 -2.004 1 73.5 50 ARG B N 1
ATOM 1455 C CA . ARG B 1 50 ? -7.27 23.156 -2.691 1 73.5 50 ARG B CA 1
ATOM 1456 C C . ARG B 1 50 ? -7.703 21.734 -2.996 1 73.5 50 ARG B C 1
ATOM 1458 O O . ARG B 1 50 ? -6.879 20.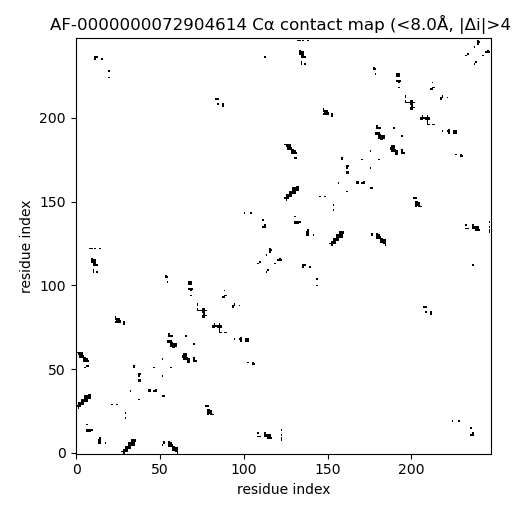891 -3.361 1 73.5 50 ARG B O 1
ATOM 1465 N N . ASN B 1 51 ? -8.633 21.344 -3.666 1 81.75 51 ASN B N 1
ATOM 1466 C CA . ASN B 1 51 ? -9.008 19.969 -3.994 1 81.75 51 ASN B CA 1
ATOM 1467 C C . ASN B 1 51 ? -8.578 19 -2.902 1 81.75 51 ASN B C 1
ATOM 1469 O O . ASN B 1 51 ? -7.93 17.984 -3.188 1 81.75 51 ASN B O 1
ATOM 1473 N N . ILE B 1 52 ? -8.852 19.219 -1.681 1 84.69 52 ILE B N 1
ATOM 1474 C CA . ILE B 1 52 ? -8.391 18.516 -0.491 1 84.69 52 ILE B CA 1
ATOM 1475 C C . ILE B 1 52 ? -9.008 17.109 -0.455 1 84.69 52 ILE B C 1
ATOM 1477 O O . ILE B 1 52 ? -8.547 16.234 0.282 1 84.69 52 ILE B O 1
ATOM 1481 N N . TYR B 1 53 ? -9.945 16.922 -1.345 1 86.56 53 TYR B N 1
ATOM 1482 C CA . TYR B 1 53 ? -10.555 15.602 -1.412 1 86.56 53 TYR B CA 1
ATOM 1483 C C . TYR B 1 53 ? -9.859 14.734 -2.453 1 86.56 53 TYR B C 1
ATOM 1485 O O . TYR B 1 53 ? -10.008 13.508 -2.453 1 86.56 53 TYR B O 1
ATOM 1493 N N . ASP B 1 54 ? -9.156 15.391 -3.24 1 91.88 54 ASP B N 1
ATOM 1494 C CA . ASP B 1 54 ? -8.617 14.648 -4.379 1 91.88 54 ASP B CA 1
ATOM 1495 C C . ASP B 1 54 ? -7.312 13.945 -4.012 1 91.88 54 ASP B C 1
ATOM 1497 O O . ASP B 1 54 ? -6.961 12.922 -4.605 1 91.88 54 ASP B O 1
ATOM 1501 N N . GLU B 1 55 ? -6.621 14.578 -3.111 1 95.25 55 GLU B N 1
ATOM 1502 C CA . GLU B 1 55 ? -5.344 14 -2.715 1 95.25 55 GLU B CA 1
ATOM 1503 C C . GLU B 1 55 ? -5.086 14.188 -1.224 1 95.25 55 GLU B C 1
ATOM 1505 O O . GLU B 1 55 ? -5.598 15.133 -0.618 1 95.25 55 GLU B O 1
ATOM 1510 N N . ILE B 1 56 ? -4.277 13.281 -0.648 1 97.44 56 ILE B N 1
ATOM 1511 C CA . ILE B 1 56 ? -3.881 13.43 0.748 1 97.44 56 ILE B CA 1
ATOM 1512 C C . ILE B 1 56 ? -2.996 14.664 0.905 1 97.44 56 ILE B C 1
ATOM 1514 O O . ILE B 1 56 ? -2.16 14.953 0.043 1 97.44 56 ILE B O 1
ATOM 1518 N N . HIS B 1 57 ? -3.162 15.391 2.01 1 97.06 57 HIS B N 1
ATOM 1519 C CA . HIS B 1 57 ? -2.367 16.578 2.328 1 97.06 57 HIS B CA 1
ATOM 1520 C C . HIS B 1 57 ? -1.769 16.469 3.729 1 97.06 57 HIS B C 1
ATOM 1522 O O . HIS B 1 57 ? -2.301 15.766 4.586 1 97.06 57 HIS B O 1
ATOM 1528 N N . MET B 1 58 ? -0.699 17.188 3.928 1 97.38 58 MET B N 1
ATOM 1529 C CA . MET B 1 58 ? -0.082 17.281 5.25 1 97.38 58 MET B CA 1
ATOM 1530 C C . MET B 1 58 ? 0.554 18.656 5.461 1 97.38 58 MET B C 1
ATOM 1532 O O . MET B 1 58 ? 1.113 19.234 4.527 1 97.38 58 MET B O 1
ATOM 1536 N N . ILE B 1 59 ? 0.406 19.141 6.621 1 96.56 59 ILE B N 1
ATOM 1537 C CA . ILE B 1 59 ? 1.224 20.25 7.098 1 96.56 59 ILE B CA 1
ATOM 1538 C C . ILE B 1 59 ? 2.312 19.719 8.031 1 96.56 59 ILE B C 1
ATOM 1540 O O . ILE B 1 59 ? 2.018 19.156 9.078 1 96.56 59 ILE B O 1
ATOM 1544 N N . SER B 1 60 ? 3.508 19.984 7.656 1 97.94 60 SER B N 1
ATOM 1545 C CA . SER B 1 60 ? 4.621 19.469 8.445 1 97.94 60 SER B CA 1
ATOM 1546 C C . SER B 1 60 ? 4.816 20.266 9.727 1 97.94 60 SER B C 1
ATOM 1548 O O . SER B 1 60 ? 4.246 21.344 9.883 1 97.94 60 SER B O 1
ATOM 1550 N N . ARG B 1 61 ? 5.609 19.719 10.594 1 96.44 61 ARG B N 1
ATOM 1551 C CA . ARG B 1 61 ? 5.941 20.391 11.844 1 96.44 61 ARG B CA 1
ATOM 1552 C C . ARG B 1 61 ? 6.602 21.734 11.578 1 96.44 61 ARG B C 1
ATOM 1554 O O . ARG B 1 61 ? 6.578 22.625 12.438 1 96.44 61 ARG B O 1
ATOM 1561 N N . ASP B 1 62 ? 7.215 21.906 10.391 1 95.75 62 ASP B N 1
ATOM 1562 C CA . ASP B 1 62 ? 7.848 23.156 10.008 1 95.75 62 ASP B CA 1
ATOM 1563 C C . ASP B 1 62 ? 6.895 24.031 9.188 1 95.75 62 ASP B C 1
ATOM 1565 O O . ASP B 1 62 ? 7.332 24.938 8.469 1 95.75 62 ASP B O 1
ATOM 1569 N N . ASN B 1 63 ? 5.711 23.625 9.094 1 95 63 ASN B N 1
ATOM 1570 C CA . ASN B 1 63 ? 4.637 24.391 8.484 1 95 63 ASN B CA 1
ATOM 1571 C C . ASN B 1 63 ? 4.727 24.391 6.965 1 95 63 ASN B C 1
ATOM 1573 O O . ASN B 1 63 ? 4.395 25.375 6.312 1 95 63 ASN B O 1
ATOM 1577 N N . GLU B 1 64 ? 5.266 23.391 6.441 1 96.75 64 GLU B N 1
ATOM 1578 C CA . GLU B 1 64 ? 5.27 23.188 4.996 1 96.75 64 GLU B CA 1
ATOM 1579 C C . GLU B 1 64 ? 4.078 22.344 4.559 1 96.75 64 GLU B C 1
ATOM 1581 O O . GLU B 1 64 ? 3.717 21.375 5.234 1 96.75 64 GLU B O 1
ATOM 1586 N N . LEU B 1 65 ? 3.488 22.719 3.445 1 95.81 65 LEU B N 1
ATOM 1587 C CA . LEU B 1 65 ? 2.34 22 2.908 1 95.81 65 LEU B CA 1
ATOM 1588 C C . LEU B 1 65 ? 2.777 21 1.845 1 95.81 65 LEU B C 1
ATOM 1590 O O . LEU B 1 65 ? 3.518 21.344 0.923 1 95.81 65 LEU B O 1
ATOM 1594 N N . PHE B 1 66 ? 2.438 19.781 1.99 1 97.06 66 PHE B N 1
ATOM 1595 C CA . PHE B 1 66 ? 2.666 18.719 1.015 1 97.06 66 PHE B CA 1
ATOM 1596 C C . PHE B 1 66 ? 1.345 18.125 0.537 1 97.06 66 PHE B C 1
ATOM 1598 O O . PHE B 1 66 ? 0.33 18.219 1.23 1 97.06 66 PHE B O 1
ATOM 1605 N N . SER B 1 67 ? 1.37 17.516 -0.685 1 96.5 67 SER B N 1
ATOM 1606 C CA . SER B 1 67 ? 0.177 16.875 -1.225 1 96.5 67 SER B CA 1
ATOM 1607 C C . SER B 1 67 ? 0.537 15.617 -2.016 1 96.5 67 SER B C 1
ATOM 1609 O O . SER B 1 67 ? 1.677 15.461 -2.459 1 96.5 67 SER B O 1
ATOM 1611 N N . GLY B 1 68 ? -0.396 14.742 -2.121 1 97.44 68 GLY B N 1
ATOM 1612 C CA . GLY B 1 68 ? -0.26 13.586 -2.988 1 97.44 68 GLY B CA 1
ATOM 1613 C C . GLY B 1 68 ? 0.927 12.711 -2.631 1 97.44 68 GLY B C 1
ATOM 1614 O O . GLY B 1 68 ? 1.146 12.398 -1.458 1 97.44 68 GLY B O 1
ATOM 1615 N N . PHE B 1 69 ? 1.643 12.352 -3.662 1 98.31 69 PHE B N 1
ATOM 1616 C CA . PHE B 1 69 ? 2.797 11.477 -3.527 1 98.31 69 PHE B CA 1
ATOM 1617 C C . PHE B 1 69 ? 3.814 12.062 -2.559 1 98.31 69 PHE B C 1
ATOM 1619 O O . PHE B 1 69 ? 4.43 11.336 -1.776 1 98.31 69 PHE B O 1
ATOM 1626 N N . TYR B 1 70 ? 3.91 13.305 -2.529 1 98.25 70 TYR B N 1
ATOM 1627 C CA . TYR B 1 70 ? 4.906 13.969 -1.692 1 98.25 70 TYR B CA 1
ATOM 1628 C C . TYR B 1 70 ? 4.531 13.867 -0.219 1 98.25 70 TYR B C 1
ATOM 1630 O O . TYR B 1 70 ? 5.406 13.797 0.647 1 98.25 70 TYR B O 1
ATOM 1638 N N . THR B 1 71 ? 3.229 13.836 0.045 1 98.5 71 THR B N 1
ATOM 1639 C CA . THR B 1 71 ? 2.777 13.578 1.408 1 98.5 71 THR B CA 1
ATOM 1640 C C . THR B 1 71 ? 3.109 12.148 1.827 1 98.5 71 THR B C 1
ATOM 1642 O O . THR B 1 71 ? 3.633 11.922 2.92 1 98.5 71 THR B O 1
ATOM 1645 N N . VAL B 1 72 ? 2.887 11.219 0.927 1 98.62 72 VAL B N 1
ATOM 1646 C CA . VAL B 1 72 ? 3.131 9.805 1.215 1 98.62 72 VAL B CA 1
ATOM 1647 C C . VAL B 1 72 ? 4.609 9.594 1.525 1 98.62 72 VAL B C 1
ATOM 1649 O O . VAL B 1 72 ? 4.953 8.969 2.533 1 98.62 72 VAL B O 1
ATOM 1652 N N . ARG B 1 73 ? 5.457 10.102 0.7 1 98 73 ARG B N 1
ATOM 1653 C CA . ARG B 1 73 ? 6.883 9.898 0.916 1 98 73 ARG B CA 1
ATOM 1654 C C . ARG B 1 73 ? 7.344 10.562 2.211 1 98 73 ARG B C 1
ATOM 1656 O O . ARG B 1 73 ? 8.18 10.016 2.93 1 98 73 ARG B O 1
ATOM 1663 N N . LYS B 1 74 ? 6.82 11.766 2.549 1 98.44 74 LYS B N 1
ATOM 1664 C CA . LYS B 1 74 ? 7.188 12.453 3.783 1 98.44 74 LYS B CA 1
ATOM 1665 C C . LYS B 1 74 ? 6.691 11.688 5.008 1 98.44 74 LYS B C 1
ATOM 1667 O O . LYS B 1 74 ? 7.41 11.562 6 1 98.44 74 LYS B O 1
ATOM 1672 N N . ILE B 1 75 ? 5.508 11.156 4.934 1 98.75 75 ILE B N 1
ATOM 1673 C CA . ILE B 1 75 ? 4.969 10.344 6.023 1 98.75 75 ILE B CA 1
ATOM 1674 C C . ILE B 1 75 ? 5.879 9.148 6.277 1 98.75 75 ILE B C 1
ATOM 1676 O O . ILE B 1 75 ? 6.336 8.938 7.406 1 98.75 75 ILE B O 1
ATOM 1680 N N . LEU B 1 76 ? 6.176 8.414 5.25 1 97.81 76 LEU B N 1
ATOM 1681 C CA . LEU B 1 76 ? 6.965 7.195 5.406 1 97.81 76 LEU B CA 1
ATOM 1682 C C . LEU B 1 76 ? 8.367 7.52 5.922 1 97.81 76 LEU B C 1
ATOM 1684 O O . LEU B 1 76 ? 8.922 6.762 6.723 1 97.81 76 LEU B O 1
ATOM 1688 N N . LYS B 1 77 ? 8.883 8.617 5.516 1 97.69 77 LYS B N 1
ATOM 1689 C CA . LYS B 1 77 ? 10.211 9.023 5.965 1 97.69 77 LYS B CA 1
ATOM 1690 C C . LYS B 1 77 ? 10.195 9.43 7.438 1 97.69 77 LYS B C 1
ATOM 1692 O O . LYS B 1 77 ? 11.195 9.273 8.141 1 97.69 77 LYS B O 1
ATOM 1697 N N . SER B 1 78 ? 9.102 9.867 7.883 1 97.38 78 SER B N 1
ATOM 1698 C CA . SER B 1 78 ? 9.008 10.445 9.219 1 97.38 78 SER B CA 1
ATOM 1699 C C . SER B 1 78 ? 8.859 9.367 10.281 1 97.38 78 SER B C 1
ATOM 1701 O O . SER B 1 78 ? 9.039 9.625 11.477 1 97.38 78 SER B O 1
ATOM 1703 N N . LEU B 1 79 ? 8.523 8.18 9.938 1 97 79 LEU B N 1
ATOM 1704 C CA . LEU B 1 79 ? 8.266 7.117 10.906 1 97 79 LEU B CA 1
ATOM 1705 C C . LEU B 1 79 ? 9.516 6.277 11.148 1 97 79 LEU B C 1
ATOM 1707 O O . LEU B 1 79 ? 10.242 5.961 10.203 1 97 79 LEU B O 1
ATOM 1711 N N . PRO B 1 80 ? 9.742 5.855 12.352 1 94.94 80 PRO B N 1
ATOM 1712 C CA . PRO B 1 80 ? 10.945 5.086 12.68 1 94.94 80 PRO B CA 1
ATOM 1713 C C . PRO B 1 80 ? 11.023 3.768 11.914 1 94.94 80 PRO B C 1
ATOM 1715 O O . PRO B 1 80 ? 12.109 3.359 11.492 1 94.94 80 PRO B O 1
ATOM 1718 N N . LEU B 1 81 ? 9.938 3.211 11.633 1 93.69 81 LEU B N 1
ATOM 1719 C CA . LEU B 1 81 ? 9.945 1.862 11.078 1 93.69 81 LEU B CA 1
ATOM 1720 C C . LEU B 1 81 ? 9.984 1.901 9.555 1 93.69 81 LEU B C 1
ATOM 1722 O O . LEU B 1 81 ? 10.539 1.003 8.922 1 93.69 81 LEU B O 1
ATOM 1726 N N . THR B 1 82 ? 9.492 2.961 8.977 1 95.56 82 THR B N 1
ATOM 1727 C CA . THR B 1 82 ? 9.344 2.965 7.527 1 95.56 82 THR B CA 1
ATOM 1728 C C . THR B 1 82 ? 10.297 3.973 6.887 1 95.56 82 THR B C 1
ATOM 1730 O O . THR B 1 82 ? 10.273 4.172 5.672 1 95.56 82 THR B O 1
ATOM 1733 N N . TRP B 1 83 ? 11.219 4.539 7.602 1 96.12 83 TRP B N 1
ATOM 1734 C CA . TRP B 1 83 ? 12.039 5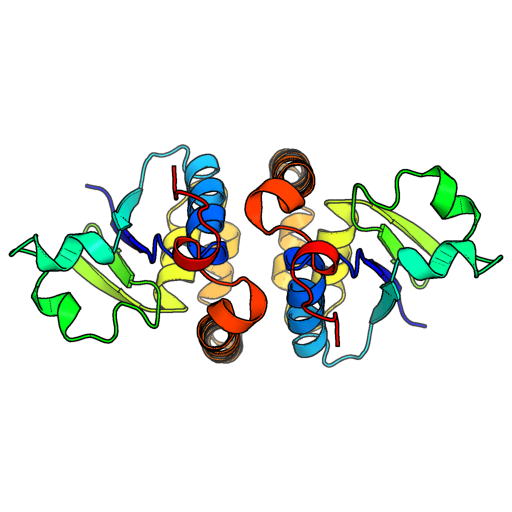.637 7.102 1 96.12 83 TRP B CA 1
ATOM 1735 C C . TRP B 1 83 ? 12.922 5.18 5.941 1 96.12 83 TRP B C 1
ATOM 1737 O O . TRP B 1 83 ? 13.133 5.93 4.984 1 96.12 83 TRP B O 1
ATOM 1747 N N . PRO B 1 84 ? 13.422 3.9 5.887 1 95.88 84 PRO B N 1
ATOM 1748 C CA . PRO B 1 84 ? 14.211 3.512 4.715 1 95.88 84 PRO B CA 1
ATOM 1749 C C . PRO B 1 84 ? 13.383 3.496 3.432 1 95.88 84 PRO B C 1
ATOM 1751 O O . PRO B 1 84 ? 13.883 3.85 2.363 1 95.88 84 PRO B O 1
ATOM 1754 N N . ILE B 1 85 ? 12.148 3.121 3.533 1 95.44 85 ILE B N 1
ATOM 1755 C CA . ILE B 1 85 ? 11.258 3.133 2.377 1 95.44 85 ILE B CA 1
ATOM 1756 C C . ILE B 1 85 ? 10.984 4.574 1.952 1 95.44 85 ILE B C 1
ATOM 1758 O O . ILE B 1 85 ? 11.031 4.895 0.762 1 95.44 85 ILE B O 1
ATOM 1762 N N . GLY B 1 86 ? 10.703 5.414 2.965 1 97.25 86 GLY B N 1
ATOM 1763 C CA . GLY B 1 86 ? 10.516 6.828 2.684 1 97.25 86 GLY B CA 1
ATOM 1764 C C . GLY B 1 86 ? 11.695 7.453 1.973 1 97.25 86 GLY B C 1
ATOM 1765 O O . GLY B 1 86 ? 11.523 8.227 1.026 1 97.25 86 GLY B O 1
ATOM 1766 N N . MET B 1 87 ? 12.867 7.078 2.406 1 96.56 87 MET B N 1
ATOM 1767 C CA . MET B 1 87 ? 14.078 7.613 1.794 1 96.56 87 MET B CA 1
ATOM 1768 C C . MET B 1 87 ? 14.188 7.184 0.335 1 96.56 87 MET B C 1
ATOM 1770 O O . MET B 1 87 ? 14.578 7.977 -0.523 1 96.56 87 MET B O 1
ATOM 1774 N N . LEU B 1 88 ? 13.844 5.977 0.055 1 95.88 88 LEU B N 1
ATOM 1775 C CA . LEU B 1 88 ? 13.883 5.457 -1.308 1 95.88 88 LEU B CA 1
ATOM 1776 C C . LEU B 1 88 ? 12.93 6.234 -2.213 1 95.88 88 LEU B C 1
ATOM 1778 O O . LEU B 1 88 ? 13.242 6.484 -3.379 1 95.88 88 LEU B O 1
ATOM 1782 N N . LEU B 1 89 ? 11.852 6.715 -1.664 1 96.88 89 LEU B N 1
ATOM 1783 C CA . LEU B 1 89 ? 10.828 7.383 -2.465 1 96.88 89 LEU B CA 1
ATOM 1784 C C . LEU B 1 89 ? 11.258 8.797 -2.828 1 96.88 89 LEU B C 1
ATOM 1786 O O . LEU B 1 89 ? 10.602 9.461 -3.637 1 96.88 89 LEU B O 1
ATOM 1790 N N . PHE B 1 90 ? 12.344 9.242 -2.271 1 96.56 90 PHE B N 1
ATOM 1791 C CA . PHE B 1 90 ? 12.859 10.562 -2.615 1 96.56 90 PHE B CA 1
ATOM 1792 C C . PHE B 1 90 ? 13.734 10.492 -3.861 1 96.56 90 PHE B C 1
ATOM 1794 O O . PHE B 1 90 ? 14.086 11.523 -4.441 1 96.56 90 PHE B O 1
ATOM 1801 N N . LEU B 1 91 ? 14.016 9.289 -4.293 1 95.06 91 LEU B N 1
ATOM 1802 C CA . LEU B 1 91 ? 14.797 9.133 -5.52 1 95.06 91 LEU B CA 1
ATOM 1803 C C . LEU B 1 91 ? 14.008 9.641 -6.727 1 95.06 91 LEU B C 1
ATOM 1805 O O . LEU B 1 91 ? 12.797 9.43 -6.812 1 95.06 91 LEU B O 1
ATOM 1809 N N . PRO B 1 92 ? 14.711 10.258 -7.688 1 94.69 92 PRO B N 1
ATOM 1810 C CA . PRO B 1 92 ? 14.023 10.844 -8.836 1 94.69 92 PRO B CA 1
ATOM 1811 C C . PRO B 1 92 ? 13.203 9.828 -9.617 1 94.69 92 PRO B C 1
ATOM 1813 O O . PRO B 1 92 ? 12.102 10.141 -10.078 1 94.69 92 PRO B O 1
ATOM 1816 N N . LEU B 1 93 ? 13.688 8.703 -9.789 1 92.44 93 LEU B N 1
ATOM 1817 C CA . LEU B 1 93 ? 12.961 7.668 -10.508 1 92.44 93 LEU B CA 1
ATOM 1818 C C . LEU B 1 93 ? 11.656 7.312 -9.789 1 92.44 93 LEU B C 1
ATOM 1820 O O . LEU B 1 93 ? 10.633 7.094 -10.438 1 92.44 93 LEU B O 1
ATOM 1824 N N . MET B 1 94 ? 11.711 7.258 -8.508 1 94.44 94 MET B N 1
ATOM 1825 C CA . MET B 1 94 ? 10.523 6.934 -7.727 1 94.44 94 MET B CA 1
ATOM 1826 C C . MET B 1 94 ? 9.492 8.055 -7.809 1 94.44 94 MET B C 1
ATOM 1828 O O . MET B 1 94 ? 8.289 7.805 -7.781 1 94.44 94 MET B O 1
ATOM 1832 N N . GLU B 1 95 ? 9.969 9.203 -7.84 1 95.62 95 GLU B N 1
ATOM 1833 C CA . GLU B 1 95 ? 9.062 10.336 -8.016 1 95.62 95 GLU B CA 1
ATOM 1834 C C . GLU B 1 95 ? 8.367 10.281 -9.375 1 95.62 95 GLU B C 1
ATOM 1836 O O . GLU B 1 95 ? 7.156 10.492 -9.469 1 95.62 95 GLU B O 1
ATOM 1841 N N . LYS B 1 96 ? 9.117 10.039 -10.406 1 95.69 96 LYS B N 1
ATOM 1842 C CA . LYS B 1 96 ? 8.594 9.992 -11.773 1 95.69 96 LYS B CA 1
ATOM 1843 C C . LYS B 1 96 ? 7.52 8.922 -11.914 1 95.69 96 LYS B C 1
ATOM 1845 O O . LYS B 1 96 ? 6.559 9.094 -12.664 1 95.69 96 LYS B O 1
ATOM 1850 N N . LEU B 1 97 ? 7.613 7.875 -11.172 1 95.25 97 LEU B N 1
ATOM 1851 C CA . LEU B 1 97 ? 6.66 6.773 -11.25 1 95.25 97 LEU B CA 1
ATOM 1852 C C . LEU B 1 97 ? 5.578 6.914 -10.188 1 95.25 97 LEU B C 1
ATOM 1854 O O . LEU B 1 97 ? 4.418 6.574 -10.422 1 95.25 97 LEU B O 1
ATOM 1858 N N . GLY B 1 98 ? 6.051 7.391 -9.047 1 97.12 98 GLY B N 1
ATOM 1859 C CA . GLY B 1 98 ? 5.172 7.449 -7.887 1 97.12 98 GLY B CA 1
ATOM 1860 C C . GLY B 1 98 ? 4.074 8.484 -8.023 1 97.12 98 GLY B C 1
ATOM 1861 O O . GLY B 1 98 ? 2.941 8.258 -7.59 1 97.12 98 GLY B O 1
ATOM 1862 N N . VAL B 1 99 ? 4.355 9.586 -8.648 1 97.88 99 VAL B N 1
ATOM 1863 C CA . VAL B 1 99 ? 3.379 10.664 -8.781 1 97.88 99 VAL B CA 1
ATOM 1864 C C . VAL B 1 99 ? 2.223 10.203 -9.664 1 97.88 99 VAL B C 1
ATOM 1866 O O . VAL B 1 99 ? 1.062 10.258 -9.258 1 97.88 99 VAL B O 1
ATOM 1869 N N . PRO B 1 100 ? 2.479 9.711 -10.875 1 97.81 100 PRO B N 1
ATOM 1870 C CA . PRO B 1 100 ? 1.344 9.258 -11.68 1 97.81 100 PRO B CA 1
ATOM 1871 C C . PRO B 1 100 ? 0.625 8.055 -11.078 1 97.81 100 PRO B C 1
ATOM 1873 O O . PRO B 1 100 ? -0.596 7.934 -11.203 1 97.81 100 PRO B O 1
ATOM 1876 N N . LEU B 1 101 ? 1.312 7.102 -10.445 1 97.81 101 LEU B N 1
ATOM 1877 C CA . LEU B 1 101 ? 0.681 5.949 -9.805 1 97.81 101 LEU B CA 1
ATOM 1878 C C . LEU B 1 101 ? -0.256 6.398 -8.688 1 97.81 101 LEU B C 1
ATOM 1880 O O . LEU B 1 101 ? -1.389 5.918 -8.594 1 97.81 101 LEU B O 1
ATOM 1884 N N . TYR B 1 102 ? 0.29 7.266 -7.887 1 98.12 102 TYR B N 1
ATOM 1885 C CA . TYR B 1 102 ? -0.539 7.824 -6.824 1 98.12 102 TYR B CA 1
ATOM 1886 C C . TYR B 1 102 ? -1.797 8.469 -7.395 1 98.12 102 TYR B C 1
ATOM 1888 O O . TYR B 1 102 ? -2.898 8.25 -6.883 1 98.12 102 TYR B O 1
ATOM 1896 N N . THR B 1 103 ? -1.618 9.281 -8.375 1 98.12 103 THR B N 1
ATOM 1897 C CA . THR B 1 103 ? -2.744 9.977 -8.992 1 98.12 103 THR B CA 1
ATOM 1898 C C . THR B 1 103 ? -3.764 8.977 -9.531 1 98.12 103 THR B C 1
ATOM 1900 O O . THR B 1 103 ? -4.969 9.148 -9.352 1 98.12 103 THR B O 1
ATOM 1903 N N . TRP B 1 104 ? -3.285 7.941 -10.156 1 98.5 104 TRP B N 1
ATOM 1904 C CA . TRP B 1 104 ? -4.145 6.895 -10.695 1 98.5 104 TRP B CA 1
ATOM 1905 C C . TRP B 1 104 ? -4.973 6.246 -9.594 1 98.5 104 TRP B C 1
ATOM 1907 O O . TRP B 1 104 ? -6.188 6.098 -9.719 1 98.5 104 TRP B O 1
ATOM 1917 N N . VAL B 1 105 ? -4.34 5.875 -8.461 1 98.31 105 VAL B N 1
ATOM 1918 C CA . VAL B 1 105 ? -5.031 5.27 -7.332 1 98.31 105 VAL B CA 1
ATOM 1919 C C . VAL B 1 105 ? -6.02 6.266 -6.734 1 98.31 105 VAL B C 1
ATOM 1921 O O . VAL B 1 105 ? -7.176 5.922 -6.469 1 98.31 105 VAL B O 1
ATOM 1924 N N . SER B 1 106 ? -5.512 7.457 -6.539 1 98.19 106 SER B N 1
ATOM 1925 C CA . SER B 1 106 ? -6.34 8.492 -5.93 1 98.19 106 SER B CA 1
ATOM 1926 C C . SER B 1 106 ? -7.582 8.766 -6.77 1 98.19 106 SER B C 1
ATOM 1928 O O . SER B 1 106 ? -8.68 8.914 -6.234 1 98.19 106 SER B O 1
ATOM 1930 N N . GLU B 1 107 ? -7.469 8.805 -8.039 1 97.5 107 GLU B N 1
ATOM 1931 C CA . GLU B 1 107 ? -8.57 9.125 -8.945 1 97.5 107 GLU B CA 1
ATOM 1932 C C . GLU B 1 107 ? -9.57 7.973 -9.023 1 97.5 107 GLU B C 1
ATOM 1934 O O . GLU B 1 107 ? -10.75 8.188 -9.312 1 97.5 107 GLU B O 1
ATOM 1939 N N . ASN B 1 108 ? -9.156 6.766 -8.734 1 97.69 108 ASN B N 1
ATOM 1940 C CA . ASN B 1 108 ? -10.023 5.602 -8.898 1 97.69 108 ASN B CA 1
ATOM 1941 C C . ASN B 1 108 ? -10.477 5.051 -7.555 1 97.69 108 ASN B C 1
ATOM 1943 O O . ASN B 1 108 ? -11.242 4.086 -7.504 1 97.69 108 ASN B O 1
ATOM 1947 N N . ARG B 1 109 ? -10.062 5.656 -6.5 1 97.31 109 ARG B N 1
ATOM 1948 C CA . ARG B 1 109 ? -10.258 5.105 -5.16 1 97.31 109 ARG B CA 1
ATOM 1949 C C . ARG B 1 109 ? -11.734 4.875 -4.871 1 97.31 109 ARG B C 1
ATOM 1951 O O . ARG B 1 109 ? -12.109 3.869 -4.266 1 97.31 109 ARG B O 1
ATOM 1958 N N . TYR B 1 110 ? -12.648 5.715 -5.281 1 95.62 110 TYR B N 1
ATOM 1959 C CA . TYR B 1 110 ? -14.07 5.559 -5 1 95.62 110 TYR B CA 1
ATOM 1960 C C . TYR B 1 110 ? -14.695 4.496 -5.895 1 95.62 110 TYR B C 1
ATOM 1962 O O . TYR B 1 110 ? -15.609 3.777 -5.48 1 95.62 110 TYR B O 1
ATOM 1970 N N . GLU B 1 111 ? -14.188 4.453 -7.117 1 95.81 111 GLU B N 1
ATOM 1971 C CA . GLU B 1 111 ? -14.648 3.385 -7.996 1 95.81 111 GLU B CA 1
ATOM 1972 C C . GLU B 1 111 ? -14.219 2.018 -7.477 1 95.81 111 GLU B C 1
ATOM 1974 O O . GLU B 1 111 ? -14.969 1.045 -7.57 1 95.81 111 GLU B O 1
ATOM 1979 N N . TRP B 1 112 ? -13.094 1.994 -6.895 1 96.75 112 TRP B N 1
ATOM 1980 C CA . TRP B 1 112 ? -12.484 0.736 -6.48 1 96.75 112 TRP B CA 1
ATOM 1981 C C . TRP B 1 112 ? -13 0.3 -5.117 1 96.75 112 TRP B C 1
ATOM 1983 O O . TRP B 1 112 ? -13.227 -0.89 -4.883 1 96.75 112 TRP B O 1
ATOM 1993 N N . PHE B 1 113 ? -13.195 1.276 -4.195 1 95.81 113 PHE B N 1
ATOM 1994 C CA . PHE B 1 113 ? -13.367 0.885 -2.801 1 95.81 113 PHE B CA 1
ATOM 1995 C C . PHE B 1 113 ? -14.68 1.426 -2.244 1 95.81 113 PHE B C 1
ATOM 1997 O O . PHE B 1 113 ? -15.062 1.104 -1.117 1 95.81 113 PHE B O 1
ATOM 2004 N N . GLY B 1 114 ? -15.344 2.221 -3.008 1 93 114 GLY B N 1
ATOM 2005 C CA . GLY B 1 114 ? -16.609 2.799 -2.576 1 93 114 GLY B CA 1
ATOM 2006 C C . GLY B 1 114 ? -16.438 3.91 -1.559 1 93 114 GLY B C 1
ATOM 2007 O O . GLY B 1 114 ? -15.359 4.492 -1.438 1 93 114 GLY B O 1
ATOM 2008 N N . ARG B 1 115 ? -17.562 4.285 -0.933 1 94 115 ARG B N 1
ATOM 2009 C CA . ARG B 1 115 ? -17.641 5.293 0.118 1 94 115 ARG B CA 1
ATOM 2010 C C . ARG B 1 115 ? -18.406 4.766 1.328 1 94 115 ARG B C 1
ATOM 2012 O O . ARG B 1 115 ? -19.391 4.031 1.18 1 94 115 ARG B O 1
ATOM 2019 N N . TYR B 1 116 ? -17.922 5.148 2.492 1 91 116 TYR B N 1
ATOM 2020 C CA . TYR B 1 116 ? -18.641 4.723 3.691 1 91 116 TYR B CA 1
ATOM 2021 C C . TYR B 1 116 ? -20.047 5.301 3.721 1 91 116 TYR B C 1
ATOM 2023 O O . TYR B 1 116 ? -20.984 4.641 4.184 1 91 116 TYR B O 1
ATOM 2031 N N . SER B 1 117 ? -20.219 6.461 3.465 1 80.31 117 SER B N 1
ATOM 2032 C CA . SER B 1 117 ? -21.547 7.07 3.473 1 80.31 117 SER B CA 1
ATOM 2033 C C . SER B 1 117 ? -22.531 6.262 2.635 1 80.31 117 SER B C 1
ATOM 2035 O O . SER B 1 117 ? -23.734 6.262 2.904 1 80.31 117 SER B O 1
ATOM 2037 N N . GLU B 1 118 ? -22.141 5.699 1.734 1 68.62 118 GLU B N 1
ATOM 2038 C CA . GLU B 1 118 ? -22.984 4.891 0.857 1 68.62 118 GLU B CA 1
ATOM 2039 C C . GLU B 1 118 ? -23.219 3.504 1.448 1 68.62 118 GLU B C 1
ATOM 2041 O O . GLU B 1 118 ? -24.25 2.875 1.178 1 68.62 118 GLU B O 1
ATOM 2046 N N . LYS B 1 119 ? -22.359 3.047 2.193 1 61.69 119 LYS B N 1
ATOM 2047 C CA . LYS B 1 119 ? -22.422 1.66 2.646 1 61.69 119 LYS B CA 1
ATOM 2048 C C . LYS B 1 119 ? -22.938 1.574 4.082 1 61.69 119 LYS B C 1
ATOM 2050 O O . LYS B 1 119 ? -23.25 0.488 4.574 1 61.69 119 LYS B O 1
ATOM 2055 N N . GLY B 1 120 ? -23.25 2.699 4.645 1 57.59 120 GLY B N 1
ATOM 2056 C CA . GLY B 1 120 ? -23.656 2.672 6.039 1 57.59 120 GLY B CA 1
ATOM 2057 C C . GLY B 1 120 ? -22.516 2.383 6.996 1 57.59 120 GLY B C 1
ATOM 2058 O O . GLY B 1 120 ? -22.734 2.076 8.172 1 57.59 120 GLY B O 1
ATOM 2059 N N . GLN B 1 121 ? -21.312 2.148 6.555 1 57.34 121 GLN B N 1
ATOM 2060 C CA . GLN B 1 121 ? -20.203 1.785 7.422 1 57.34 121 GLN B CA 1
ATOM 2061 C C . GLN B 1 121 ? -19.516 3.027 7.98 1 57.34 121 GLN B C 1
ATOM 2063 O O . GLN B 1 121 ? -19.484 4.074 7.328 1 57.34 121 GLN B O 1
ATOM 2068 N N . HIS B 1 122 ? -19.422 3.262 9.391 1 51.16 122 HIS B N 1
ATOM 2069 C CA . HIS B 1 122 ? -18.828 4.441 10.008 1 51.16 122 HIS B CA 1
ATOM 2070 C C . HIS B 1 122 ? -17.312 4.25 10.203 1 51.16 122 HIS B C 1
ATOM 2072 O O . HIS B 1 122 ? -16.859 3.133 10.43 1 51.16 122 HIS B O 1
ATOM 2078 N N . ALA B 1 123 ? -16.562 5.355 9.648 1 48.84 123 ALA B N 1
ATOM 2079 C CA . ALA B 1 123 ? -15.141 5.52 9.977 1 48.84 123 ALA B CA 1
ATOM 2080 C C . ALA B 1 123 ? -14.922 5.52 11.484 1 48.84 123 ALA B C 1
ATOM 2082 O O . ALA B 1 123 ? -15.625 6.215 12.219 1 48.84 123 ALA B O 1
ATOM 2083 N N . TYR B 1 124 ? -14.594 4.383 12.219 1 41.34 124 TYR B N 1
ATOM 2084 C CA . TYR B 1 124 ? -14.328 4.582 13.641 1 41.34 124 TYR B CA 1
ATOM 2085 C C . TYR B 1 124 ? -13.047 5.383 13.844 1 41.34 124 TYR B C 1
ATOM 2087 O O . TYR B 1 124 ? -12.141 5.336 13.016 1 41.34 124 TYR B O 1
#

Foldseek 3Di:
DAKEKEFALFFPVGLVVVVVLVVQAPVRRYHYDYPVCQCVPPVRVVCVVVPCLQWMWMQGPVRDIDTFLRVVLVSQCRGPVRNVVSVVCPDPVNVVVRRVVRNVCSVCRCVVGNTCVVVVHGSD/DAKEKEFALFFPVGLVVVVVLVVQAPVRRYHYDYPVCQCVPPVRVVCVVPCCLQWMWMQGPVRDIDTFLRVVLVSQCRGPVRNVVSVVCPDPVNVVVRRVVRNVCSVCRCVVGNTCVVVVHGSD

Sequence (248 aa):
MKHLVFYDADCPLCSNVKKVVQALDWGKRLDWMPVQSIQSEQKFRFLAKRNIYDEIHMISRDNELFSGFYTVRKILKSLPLTWPIGMLLFLPLMEKLGVPLYTWVSENRYEWFGRYSEKGQHAYMKHLVFYDADCPLCSNVKKVVQALDWGKRLDWMPVQSIQSEQKFRFLAKRNIYDEIHMISRDNELFSGFYTVRKILKSLPLTWPIGMLLFLPLMEKLGVPLYTWVSENRYEWFGRYSEKGQHAY